Protein AF-A0A7R9B490-F1 (afdb_monomer_lite)

Secondary structure (DSSP, 8-state):
----PPPPP------PPPP---------------------SS-TTTT----GGG-------HHHHHHHHHHHTTB-TTSPBPPHHHHHHHHHHHHHHHHHHHHHHHHHHHHHHHHHHS--TT--HHHHHTSS----PPP----------PPPPPHHHHHHHHHHHHHHHHHHHH-HHHHH-HHHHHHHHHHHHHHHH-

Foldseek 3Di:
DDDDDDDDDDPDDDDDDDDDDDDDDDDPDPPPPCPPPPDPPDPPCPPPPDDPVVPPDDDPDPVVVVVVVVQVLQADPVGHGDDPVRNVVVVVVVVVVVVVVVVVVVVVVVVVVVVVPDPDPDPCVVVVVPDPDDPPPDDDDDDPPPPDPDDDDDPVVVVVVVVVVVVVVVVCVVDVVCVVPVPVVVVVVVVVVVVVVD

Organism: Timema shepardi (NCBI:txid629360)

Radius of gyration: 35.16 Å; chains: 1; bounding box: 82×73×94 Å

InterPro domains:
  IPR028160 Ribosome biogenesis protein Slx9-like [PF15341] (81-192)

Sequence (198 aa):
MGKLKRPRQKYHFSKTKPPKDETPLDTPLLAARHLPLELPSGNIFSGVKITLEHLKQKLPDDDVASVVSSRRSRLDNSGRPTTKKEKIKNRKEAFLRKLNIAHNLKSETKERKKRQKTAVTGDMRPLLDALPSVSCKERTQTFQSKIKKRSVSKMKQRHKSMLQEILAFQKILSDPTYKADPSGAVTNHIQDKIREEL

Structure (mmCIF, N/CA/C/O backbone):
data_AF-A0A7R9B490-F1
#
_entry.id   AF-A0A7R9B490-F1
#
loop_
_atom_site.group_PDB
_atom_site.id
_atom_site.type_symbol
_atom_site.label_atom_id
_atom_site.label_alt_id
_atom_site.label_comp_id
_atom_site.label_asym_id
_atom_site.label_entity_id
_atom_site.label_seq_id
_atom_site.pdbx_PDB_ins_code
_atom_site.Cartn_x
_atom_site.Cartn_y
_atom_site.Cartn_z
_atom_site.occupancy
_atom_site.B_iso_or_equiv
_atom_site.auth_seq_id
_atom_site.auth_comp_id
_atom_site.auth_asym_id
_atom_site.auth_atom_id
_atom_site.pdbx_PDB_model_num
ATOM 1 N N . MET A 1 1 ? 54.336 -8.610 0.262 1.00 53.69 1 MET A N 1
ATOM 2 C CA . MET A 1 1 ? 53.439 -9.240 1.261 1.00 53.69 1 MET A CA 1
ATOM 3 C C . MET A 1 1 ? 51.994 -9.196 0.760 1.00 53.69 1 MET A C 1
ATOM 5 O O . MET A 1 1 ? 51.299 -8.207 0.964 1.00 53.69 1 MET A O 1
ATOM 9 N N . GLY A 1 2 ? 51.564 -10.211 0.002 1.00 69.62 2 GLY A N 1
ATOM 10 C CA . GLY A 1 2 ? 50.228 -10.257 -0.608 1.00 69.62 2 GLY A CA 1
ATOM 11 C C . GLY A 1 2 ? 49.153 -10.675 0.398 1.00 69.62 2 GLY A C 1
ATOM 12 O O . GLY A 1 2 ? 49.359 -11.598 1.180 1.00 69.62 2 GLY A O 1
ATOM 13 N N . LYS A 1 3 ? 47.999 -9.999 0.399 1.00 74.00 3 LYS A N 1
ATOM 14 C CA . LYS A 1 3 ? 46.889 -10.330 1.305 1.00 74.00 3 LYS A CA 1
ATOM 15 C C . LYS A 1 3 ? 46.302 -11.700 0.936 1.00 74.00 3 LYS A C 1
ATOM 17 O O . LYS A 1 3 ? 45.683 -11.841 -0.118 1.00 74.00 3 LYS A O 1
ATOM 22 N N . LEU A 1 4 ? 46.462 -12.682 1.825 1.00 74.75 4 LEU A N 1
ATOM 23 C CA . LEU A 1 4 ? 45.810 -13.993 1.754 1.00 74.75 4 LEU A CA 1
ATOM 24 C C . LEU A 1 4 ? 44.283 -13.821 1.799 1.00 74.75 4 LEU A C 1
ATOM 26 O O . LEU A 1 4 ? 43.718 -13.363 2.795 1.00 74.75 4 LEU A O 1
ATOM 30 N N . LYS A 1 5 ? 43.598 -14.166 0.703 1.00 75.62 5 LYS A N 1
ATOM 31 C CA . LYS A 1 5 ? 42.131 -14.162 0.643 1.00 75.62 5 LYS A CA 1
ATOM 32 C C . LYS A 1 5 ? 41.596 -15.422 1.322 1.00 75.62 5 LYS A C 1
ATOM 34 O O . LYS A 1 5 ? 41.913 -16.530 0.906 1.00 75.62 5 LYS A O 1
ATOM 39 N N . ARG A 1 6 ? 40.754 -15.245 2.345 1.00 78.31 6 ARG A N 1
ATOM 40 C CA . ARG A 1 6 ? 40.069 -16.351 3.030 1.00 78.31 6 ARG A CA 1
ATOM 41 C C . ARG A 1 6 ? 39.025 -17.002 2.107 1.00 78.31 6 ARG A C 1
ATOM 43 O O . ARG A 1 6 ? 38.323 -16.271 1.397 1.00 78.31 6 ARG A O 1
ATOM 50 N N . PRO A 1 7 ? 38.885 -18.340 2.118 1.00 74.81 7 PRO A N 1
ATOM 51 C CA . PRO A 1 7 ? 37.874 -19.029 1.325 1.00 74.81 7 PRO A CA 1
ATOM 52 C C . PRO A 1 7 ? 36.471 -18.667 1.827 1.00 74.81 7 PRO A C 1
ATOM 54 O O . PRO A 1 7 ? 36.205 -18.640 3.027 1.00 74.81 7 PRO A O 1
ATOM 57 N N . ARG A 1 8 ? 35.561 -18.352 0.899 1.00 77.94 8 ARG A N 1
ATOM 58 C CA . ARG A 1 8 ? 34.164 -18.032 1.223 1.00 77.94 8 ARG A CA 1
ATOM 59 C C . ARG A 1 8 ? 33.367 -19.329 1.319 1.00 77.94 8 ARG A C 1
ATOM 61 O O . ARG A 1 8 ? 33.254 -20.048 0.330 1.00 77.94 8 ARG A O 1
ATOM 68 N N . GLN A 1 9 ? 32.775 -19.589 2.479 1.00 76.69 9 GLN A N 1
ATOM 69 C CA . GLN A 1 9 ? 31.834 -20.691 2.671 1.00 76.69 9 GLN A CA 1
ATOM 70 C C . GLN A 1 9 ? 30.515 -20.372 1.948 1.00 76.69 9 GLN A C 1
ATOM 72 O O . GLN A 1 9 ? 29.940 -19.295 2.125 1.00 76.69 9 GLN A O 1
ATOM 77 N N . LYS A 1 10 ? 30.050 -21.282 1.085 1.00 76.94 10 LYS A N 1
ATOM 78 C CA . LYS A 1 10 ? 28.756 -21.160 0.399 1.00 76.94 10 LYS A CA 1
ATOM 79 C C . LYS A 1 10 ? 27.672 -21.766 1.296 1.00 76.94 10 LYS A C 1
ATOM 81 O O . LYS A 1 10 ? 27.684 -22.964 1.530 1.00 76.94 10 LYS A O 1
ATOM 86 N N . TYR A 1 11 ? 26.726 -20.947 1.757 1.00 76.44 11 TYR A N 1
ATOM 87 C CA . TYR A 1 11 ? 25.606 -21.363 2.622 1.00 76.44 11 TYR A CA 1
ATOM 88 C C . TYR A 1 11 ? 24.378 -21.891 1.860 1.00 76.44 11 TYR A C 1
ATOM 90 O O . TYR A 1 11 ? 23.299 -22.026 2.430 1.00 76.44 11 TYR A O 1
ATOM 98 N N . HIS A 1 12 ? 24.492 -22.153 0.558 1.00 76.25 12 HIS A N 1
ATOM 99 C CA . HIS A 1 12 ? 23.365 -22.669 -0.214 1.00 76.25 12 HIS A CA 1
ATOM 100 C C . HIS A 1 12 ? 23.383 -24.194 -0.217 1.00 76.25 12 HIS A C 1
ATOM 102 O O . HIS A 1 12 ? 24.191 -24.804 -0.912 1.00 76.25 12 HIS A O 1
ATOM 108 N N . PHE A 1 13 ? 22.459 -24.793 0.530 1.00 65.88 13 PHE A N 1
ATOM 109 C CA . PHE A 1 13 ? 22.115 -26.203 0.389 1.00 65.88 13 PHE A CA 1
ATOM 110 C C . PHE A 1 13 ? 21.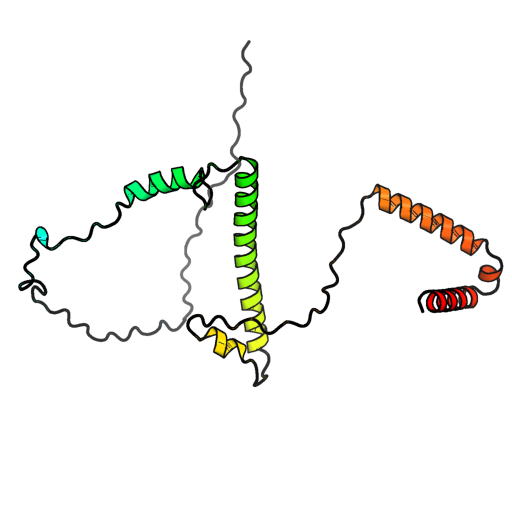277 -26.383 -0.885 1.00 65.88 13 PHE A C 1
ATOM 112 O O . PHE A 1 13 ? 20.277 -25.688 -1.088 1.00 65.88 13 PHE A O 1
ATOM 119 N N . SER A 1 14 ? 21.694 -27.283 -1.778 1.00 67.69 14 SER A N 1
ATOM 120 C CA . SER A 1 14 ? 20.893 -27.675 -2.939 1.00 67.69 14 SER A CA 1
ATOM 121 C C . SER A 1 14 ? 19.596 -28.315 -2.447 1.00 67.69 14 SER A C 1
ATOM 123 O O . SER A 1 14 ? 19.629 -29.273 -1.678 1.00 67.69 14 SER A O 1
ATOM 125 N N . LYS A 1 15 ? 18.453 -27.785 -2.885 1.00 68.44 15 LYS A N 1
ATOM 126 C CA . LYS A 1 15 ? 17.132 -28.332 -2.569 1.00 68.44 15 LYS A CA 1
ATOM 127 C C . LYS A 1 15 ? 17.014 -29.734 -3.180 1.00 68.44 15 LYS A C 1
ATOM 129 O O . LYS A 1 15 ? 16.851 -29.857 -4.392 1.00 68.44 15 LYS A O 1
ATOM 134 N N . THR A 1 16 ? 17.106 -30.775 -2.359 1.00 68.00 16 THR A N 1
ATOM 135 C CA . THR A 1 16 ? 16.764 -32.142 -2.761 1.00 68.00 16 THR A CA 1
ATOM 136 C C . THR A 1 16 ? 15.246 -32.229 -2.933 1.00 68.00 16 THR A C 1
ATOM 138 O O . THR A 1 16 ? 14.472 -31.704 -2.130 1.00 68.00 16 THR A O 1
ATOM 141 N N . LYS A 1 17 ? 14.799 -32.804 -4.054 1.00 63.66 17 LYS A N 1
ATOM 142 C CA . LYS A 1 17 ? 13.380 -33.100 -4.290 1.00 63.66 17 LYS A CA 1
ATOM 143 C C . LYS A 1 17 ? 12.962 -34.194 -3.296 1.00 63.66 17 LYS A C 1
ATOM 145 O O . LYS A 1 17 ? 13.678 -35.191 -3.228 1.00 63.66 17 LYS A O 1
ATOM 150 N N . PRO A 1 18 ? 11.852 -34.045 -2.556 1.00 62.88 18 PRO A N 1
ATOM 151 C CA . PRO A 1 18 ? 11.331 -35.152 -1.766 1.00 62.88 18 PRO A CA 1
ATOM 152 C C . PRO A 1 18 ? 10.819 -36.268 -2.698 1.00 62.88 18 PRO A C 1
ATOM 154 O O . PRO A 1 18 ? 10.427 -35.969 -3.837 1.00 62.88 18 PRO A O 1
ATOM 157 N N . PRO A 1 19 ? 10.847 -37.534 -2.245 1.00 53.06 19 PRO A N 1
ATOM 158 C CA . PRO A 1 19 ? 10.285 -38.657 -2.985 1.00 53.06 19 PRO A CA 1
ATOM 159 C C . PRO A 1 19 ? 8.781 -38.447 -3.195 1.00 53.06 19 PRO A C 1
ATOM 161 O O . PRO A 1 19 ? 8.089 -37.877 -2.352 1.00 53.06 19 PRO A O 1
ATOM 164 N N . LYS A 1 20 ? 8.298 -38.839 -4.376 1.00 45.84 20 LYS A N 1
ATOM 165 C CA . LYS A 1 20 ? 6.871 -38.849 -4.691 1.00 45.84 20 LYS A CA 1
ATOM 166 C C . LYS A 1 20 ? 6.264 -40.075 -4.017 1.00 45.84 20 LYS A C 1
ATOM 168 O O . LYS A 1 20 ? 6.421 -41.173 -4.537 1.00 45.84 20 LYS A O 1
ATOM 173 N N . ASP A 1 21 ? 5.586 -39.873 -2.899 1.00 44.19 21 ASP A N 1
ATOM 174 C CA . ASP A 1 21 ? 4.663 -40.873 -2.375 1.00 44.19 21 ASP A CA 1
ATOM 175 C C . ASP A 1 21 ? 3.367 -40.775 -3.184 1.00 44.19 21 ASP A C 1
ATOM 177 O O . ASP A 1 21 ? 2.690 -39.742 -3.193 1.00 44.19 21 ASP A O 1
ATOM 181 N N . GLU A 1 22 ? 3.059 -41.834 -3.928 1.00 50.28 22 GLU A N 1
ATOM 182 C CA . GLU A 1 22 ? 1.789 -41.968 -4.629 1.00 50.28 22 GLU A CA 1
ATOM 183 C C . GLU A 1 22 ? 0.699 -42.316 -3.613 1.00 50.28 22 GLU A C 1
ATOM 185 O O . GLU A 1 22 ? 0.693 -43.389 -3.018 1.00 50.28 22 GLU A O 1
ATOM 190 N N . THR A 1 23 ? -0.232 -41.385 -3.408 1.00 42.75 23 THR A N 1
ATOM 191 C CA . THR A 1 23 ? -1.526 -41.658 -2.778 1.00 42.75 23 THR A CA 1
ATOM 192 C C . THR A 1 23 ? -2.621 -41.240 -3.762 1.00 42.75 23 THR A C 1
ATOM 194 O O . THR A 1 23 ? -2.559 -40.130 -4.302 1.00 42.75 23 THR A O 1
ATOM 197 N N . PRO A 1 24 ? -3.583 -42.129 -4.068 1.00 48.75 24 PRO A N 1
ATOM 198 C CA . PRO A 1 24 ? -4.569 -41.902 -5.111 1.00 48.75 24 PRO A CA 1
ATOM 199 C C . PRO A 1 24 ? -5.664 -40.975 -4.579 1.00 48.75 24 PRO A C 1
ATOM 201 O O . PRO A 1 24 ? -6.324 -41.274 -3.587 1.00 48.75 24 PRO A O 1
ATOM 204 N N . LEU A 1 25 ? -5.848 -39.830 -5.234 1.00 38.41 25 LEU A N 1
ATOM 205 C CA . LEU A 1 25 ? -7.010 -38.972 -5.036 1.00 38.41 25 LEU A CA 1
ATOM 206 C C . LEU A 1 25 ? -7.668 -38.743 -6.391 1.00 38.41 25 LEU A C 1
ATOM 208 O O . LEU A 1 25 ? -7.163 -38.007 -7.242 1.00 38.41 25 LEU A O 1
ATOM 212 N N . ASP A 1 26 ? -8.801 -39.415 -6.555 1.00 47.66 26 ASP A N 1
ATOM 213 C CA . ASP A 1 26 ? -9.681 -39.346 -7.706 1.00 47.66 26 ASP A CA 1
ATOM 214 C C . ASP A 1 26 ? -10.096 -37.901 -7.999 1.00 47.66 26 ASP A C 1
ATOM 216 O O . ASP A 1 26 ? -10.787 -37.231 -7.229 1.00 47.66 26 ASP A O 1
ATOM 220 N N . THR A 1 27 ? -9.692 -37.423 -9.169 1.00 49.09 27 THR A N 1
ATOM 221 C CA . THR A 1 27 ? -10.378 -36.352 -9.891 1.00 49.09 27 THR A CA 1
ATOM 222 C C . THR A 1 27 ? -10.754 -36.924 -11.252 1.00 49.09 27 THR A C 1
ATOM 224 O O . THR A 1 27 ? -9.920 -37.599 -11.857 1.00 49.09 27 THR A O 1
ATOM 227 N N . PRO A 1 28 ? -11.992 -36.713 -11.741 1.00 45.31 28 PRO A N 1
ATOM 228 C CA . PRO A 1 28 ? -12.444 -37.325 -12.977 1.00 45.31 28 PRO A CA 1
ATOM 229 C C . PRO A 1 28 ? -11.652 -36.697 -14.116 1.00 45.31 28 PRO A C 1
ATOM 231 O O . PRO A 1 28 ? -11.885 -35.559 -14.531 1.00 45.31 28 PRO A O 1
ATOM 234 N N . LEU A 1 29 ? -10.663 -37.450 -14.580 1.00 41.62 29 LEU A N 1
ATOM 235 C CA . LEU A 1 29 ? -9.955 -37.204 -15.812 1.00 41.62 29 LEU A CA 1
ATOM 236 C C . LEU A 1 29 ? -11.037 -37.195 -16.887 1.00 41.62 29 LEU A C 1
ATOM 238 O O . LEU A 1 29 ? -11.723 -38.198 -17.079 1.00 41.62 29 LEU A O 1
ATOM 242 N N . LEU A 1 30 ? -11.257 -36.028 -17.497 1.00 46.38 30 LEU A N 1
ATOM 243 C CA . LEU A 1 30 ? -12.084 -35.879 -18.685 1.00 46.38 30 LEU A CA 1
ATOM 244 C C . LEU A 1 30 ? -11.709 -37.021 -19.616 1.00 46.38 30 LEU A C 1
ATOM 246 O O . LEU A 1 30 ? -10.607 -37.026 -20.164 1.00 46.38 30 LEU A O 1
ATOM 250 N N . ALA A 1 31 ? -12.603 -38.006 -19.712 1.00 46.69 31 ALA A N 1
ATOM 251 C CA . ALA A 1 31 ? -12.482 -39.108 -20.632 1.00 46.69 31 ALA A CA 1
ATOM 252 C C . ALA A 1 31 ? -12.306 -38.464 -22.000 1.00 46.69 31 ALA A C 1
ATOM 254 O O . ALA A 1 31 ? -13.252 -37.900 -22.560 1.00 46.69 31 ALA A O 1
ATOM 255 N N . ALA A 1 32 ? -11.064 -38.458 -22.483 1.00 50.88 32 ALA A N 1
ATOM 256 C CA . ALA A 1 32 ? -10.767 -38.125 -23.850 1.00 50.88 32 ALA A CA 1
ATOM 257 C C . ALA A 1 32 ? -11.622 -39.097 -24.652 1.00 50.88 32 ALA A C 1
ATOM 259 O O . ALA A 1 32 ? -11.372 -40.303 -24.662 1.00 50.88 32 ALA A O 1
ATOM 260 N N . ARG A 1 33 ? -12.715 -38.581 -25.219 1.00 52.16 33 ARG A N 1
ATOM 261 C CA . ARG A 1 33 ? -13.482 -39.292 -26.227 1.00 52.16 33 ARG A CA 1
ATOM 262 C C . ARG A 1 33 ? -12.455 -39.624 -27.295 1.00 52.16 33 ARG A C 1
ATOM 264 O O . ARG A 1 33 ? -12.007 -38.732 -28.011 1.00 52.16 33 ARG A O 1
ATOM 271 N N . HIS A 1 34 ? -12.024 -40.878 -27.322 1.00 55.97 34 HIS A N 1
ATOM 272 C CA . HIS A 1 34 ? -11.263 -41.439 -28.415 1.00 55.97 34 HIS A CA 1
ATOM 273 C C . HIS A 1 34 ? -12.238 -41.465 -29.591 1.00 55.97 34 HIS A C 1
ATOM 275 O O . HIS A 1 34 ? -12.924 -42.440 -29.862 1.00 55.97 34 HIS A O 1
ATOM 281 N N . LEU A 1 35 ? -12.400 -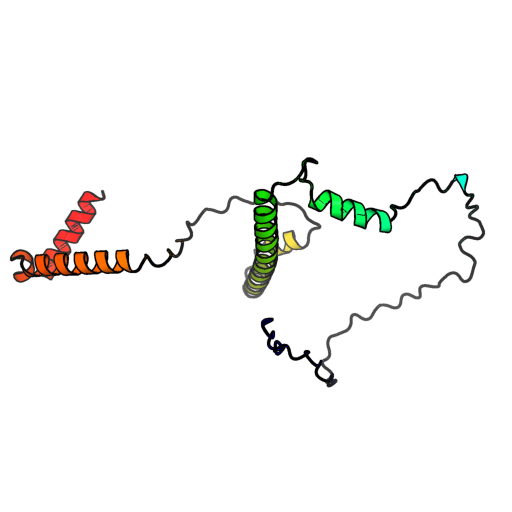40.324 -30.253 1.00 62.03 35 LEU A N 1
ATOM 282 C CA . LEU A 1 35 ? -12.848 -40.378 -31.627 1.00 62.03 35 LEU A CA 1
ATOM 283 C C . LEU A 1 35 ? -11.745 -41.158 -32.349 1.00 62.03 35 LEU A C 1
ATOM 285 O O . LEU A 1 35 ? -10.576 -40.787 -32.186 1.00 62.03 35 LEU A O 1
ATOM 289 N N . PRO A 1 36 ? -12.066 -42.252 -33.058 1.00 61.22 36 PRO A N 1
ATOM 290 C CA . PRO A 1 36 ? -11.078 -42.930 -33.868 1.00 61.22 36 PRO A CA 1
ATOM 291 C C . PRO A 1 36 ? -10.664 -41.936 -34.950 1.00 61.22 36 PRO A C 1
ATOM 293 O O . PRO A 1 36 ? -11.366 -41.720 -35.932 1.00 61.22 36 PRO A O 1
ATOM 296 N N . LEU A 1 37 ? -9.551 -41.246 -34.717 1.00 62.31 37 LEU A N 1
ATOM 297 C CA . LEU A 1 37 ? -8.833 -40.543 -35.761 1.00 62.31 37 LEU A CA 1
ATOM 298 C C . LEU A 1 37 ? -8.162 -41.640 -36.576 1.00 62.31 37 LEU A C 1
ATOM 300 O O . LEU A 1 37 ? -7.033 -42.035 -36.290 1.00 62.31 37 LEU A O 1
ATOM 304 N N . GLU A 1 38 ? -8.900 -42.178 -37.544 1.00 67.19 38 GLU A N 1
ATOM 305 C CA . GLU A 1 38 ? -8.306 -42.965 -38.613 1.00 67.19 38 GLU A CA 1
ATOM 306 C C . GLU A 1 38 ? -7.319 -42.055 -39.341 1.00 67.19 38 GLU A C 1
ATOM 308 O O . GLU A 1 38 ? -7.684 -41.152 -40.097 1.00 67.19 38 GLU A O 1
ATOM 313 N N . LEU A 1 39 ? -6.039 -42.241 -39.029 1.00 66.06 39 LEU A N 1
ATOM 314 C CA . LEU A 1 39 ? -4.960 -41.622 -39.772 1.00 66.06 39 LEU A CA 1
ATOM 315 C C . LEU A 1 39 ? -4.946 -42.290 -41.150 1.00 66.06 39 LEU A C 1
ATOM 317 O O . LEU A 1 39 ? -4.812 -43.515 -41.214 1.00 66.06 39 LEU A O 1
ATOM 321 N N . PRO A 1 40 ? -5.086 -41.536 -42.251 1.00 69.12 40 PRO A N 1
ATOM 322 C CA . PRO A 1 40 ? -5.021 -42.122 -43.579 1.00 69.12 40 PRO A CA 1
ATOM 323 C C . PRO A 1 40 ? -3.652 -42.789 -43.750 1.00 69.12 40 PRO A C 1
ATOM 325 O O . PRO A 1 40 ? -2.616 -42.136 -43.653 1.00 69.12 40 PRO A O 1
ATOM 328 N N . SER A 1 41 ? -3.643 -44.097 -44.005 1.00 73.12 41 SER A N 1
ATOM 329 C CA . SER A 1 41 ? -2.431 -44.923 -44.131 1.00 73.12 41 SER A CA 1
ATOM 330 C C . SER A 1 41 ? -1.654 -44.687 -45.435 1.00 73.12 41 SER A C 1
ATOM 332 O O . SER A 1 41 ? -0.733 -45.433 -45.758 1.00 73.12 41 SER A O 1
ATOM 334 N N . GLY A 1 42 ? -2.046 -43.677 -46.214 1.00 77.00 42 GLY A N 1
ATOM 335 C CA . GLY A 1 42 ? -1.425 -43.303 -47.478 1.00 77.00 42 GLY A CA 1
ATOM 336 C C . GLY A 1 42 ? -0.531 -42.075 -47.343 1.00 77.00 42 GLY A C 1
ATOM 337 O O . GLY A 1 42 ? -0.702 -41.244 -46.454 1.00 77.00 42 GLY A O 1
ATOM 338 N N . ASN A 1 43 ? 0.404 -41.924 -48.281 1.00 78.06 43 ASN A N 1
ATOM 339 C CA . ASN A 1 43 ? 1.230 -40.725 -48.398 1.00 78.06 43 ASN A CA 1
ATOM 340 C C . ASN A 1 43 ? 0.348 -39.518 -48.769 1.00 78.06 43 ASN A C 1
ATOM 342 O O . ASN A 1 43 ? 0.136 -39.244 -49.948 1.00 78.06 43 ASN A O 1
ATOM 346 N N . ILE A 1 44 ? -0.140 -38.790 -47.758 1.00 81.88 44 ILE A N 1
ATOM 347 C CA . ILE A 1 44 ? -1.058 -37.634 -47.863 1.00 81.88 44 ILE A CA 1
ATOM 348 C C . ILE A 1 44 ? -0.528 -36.557 -48.835 1.00 81.88 44 ILE A C 1
ATOM 350 O O . ILE A 1 44 ? -1.293 -35.814 -49.441 1.00 81.88 44 ILE A O 1
ATOM 354 N N . PHE A 1 45 ? 0.791 -36.501 -49.025 1.00 78.38 45 PHE A N 1
ATOM 355 C CA . PHE A 1 45 ? 1.478 -35.504 -49.846 1.00 78.38 45 PHE A CA 1
ATOM 356 C C . PHE A 1 45 ? 1.888 -35.991 -51.244 1.00 78.38 45 PHE A C 1
ATOM 358 O O . PHE A 1 45 ? 2.591 -35.264 -51.941 1.00 78.38 45 PHE A O 1
ATOM 365 N N . SER A 1 46 ? 1.469 -37.180 -51.692 1.00 78.56 46 SER A N 1
ATOM 366 C CA . SER A 1 46 ? 1.909 -37.746 -52.984 1.00 78.56 46 SER A CA 1
ATOM 367 C C . SER A 1 46 ? 1.554 -36.884 -54.209 1.00 78.56 46 SER A C 1
ATOM 369 O O . SER A 1 46 ? 2.229 -36.969 -55.232 1.00 78.56 46 SER A O 1
ATOM 371 N N . GLY A 1 47 ? 0.539 -36.018 -54.104 1.00 77.81 47 GLY A N 1
ATOM 372 C CA . GLY A 1 47 ? 0.149 -35.064 -55.150 1.00 77.81 47 GLY A CA 1
ATOM 373 C C . GLY A 1 47 ? 0.771 -33.667 -55.034 1.00 77.81 47 GLY A C 1
ATOM 374 O O . GLY A 1 47 ? 0.567 -32.837 -55.922 1.00 77.81 47 GLY A O 1
ATOM 375 N N . VAL A 1 48 ? 1.515 -33.369 -53.964 1.00 83.06 48 VAL A N 1
ATOM 376 C CA . VAL A 1 48 ? 2.026 -32.014 -53.715 1.00 83.06 48 VAL A CA 1
ATOM 377 C C . VAL A 1 48 ? 3.418 -31.859 -54.323 1.00 83.06 48 VAL A C 1
ATOM 379 O O . VAL A 1 48 ? 4.422 -32.303 -53.771 1.00 83.06 48 VAL A O 1
ATOM 382 N N . LYS A 1 49 ? 3.491 -31.173 -55.466 1.00 81.69 49 LYS A N 1
ATOM 383 C CA . LYS A 1 49 ? 4.756 -30.801 -56.112 1.00 81.69 49 LYS A CA 1
ATOM 384 C C . LYS A 1 49 ? 5.335 -29.552 -55.444 1.00 81.69 49 LYS A C 1
ATOM 386 O O . LYS A 1 49 ? 5.112 -28.433 -55.901 1.00 81.69 49 LYS A O 1
ATOM 391 N N . ILE A 1 50 ? 6.064 -29.737 -54.346 1.00 78.81 50 ILE A N 1
ATOM 392 C CA . ILE A 1 50 ? 6.784 -28.648 -53.673 1.00 78.81 50 ILE A CA 1
ATOM 393 C C . ILE A 1 50 ? 8.058 -28.356 -54.474 1.00 78.81 50 ILE A C 1
ATOM 395 O O . ILE A 1 50 ? 9.068 -29.034 -54.310 1.00 78.81 50 ILE A O 1
ATOM 399 N N . THR A 1 51 ? 8.022 -27.366 -55.367 1.00 82.12 51 THR A N 1
ATOM 400 C CA . THR A 1 51 ? 9.245 -26.863 -56.011 1.00 82.12 51 THR A CA 1
ATOM 401 C C . THR A 1 51 ? 9.844 -25.727 -55.178 1.00 82.12 51 THR A C 1
ATOM 403 O O . THR A 1 51 ? 9.115 -24.946 -54.562 1.00 82.12 51 THR A O 1
ATOM 406 N N . LEU A 1 52 ? 11.178 -25.622 -55.153 1.00 76.44 52 LEU A N 1
ATOM 407 C CA . LEU A 1 52 ? 11.909 -24.623 -54.353 1.00 76.44 52 LEU A CA 1
ATOM 408 C C . LEU A 1 52 ? 11.478 -23.176 -54.653 1.00 76.44 52 LEU A C 1
ATOM 410 O O . LEU A 1 52 ? 11.504 -22.326 -53.770 1.00 76.44 52 LEU A O 1
ATOM 414 N N . GLU A 1 53 ? 11.012 -22.908 -55.872 1.00 78.06 53 GLU A N 1
ATOM 415 C CA . GLU A 1 53 ? 10.546 -21.589 -56.316 1.00 78.06 53 GLU A CA 1
ATOM 416 C C . GLU A 1 53 ? 9.233 -21.135 -55.649 1.00 78.06 53 GLU A C 1
ATOM 418 O O . GLU A 1 53 ? 8.994 -19.933 -55.494 1.00 78.06 53 GLU A O 1
ATOM 423 N N . HIS A 1 54 ? 8.386 -22.077 -55.211 1.00 75.31 54 HIS A N 1
ATOM 424 C CA . HIS A 1 54 ? 7.132 -21.772 -54.510 1.00 75.31 54 HIS A CA 1
ATOM 425 C C . HIS A 1 54 ? 7.332 -21.559 -53.002 1.00 75.31 54 HIS A C 1
ATOM 427 O O . HIS A 1 54 ? 6.455 -21.005 -52.334 1.00 75.31 54 HIS A O 1
ATOM 433 N N . LEU A 1 55 ? 8.497 -21.927 -52.456 1.00 75.75 55 LEU A N 1
ATOM 434 C CA . LEU A 1 55 ? 8.833 -21.780 -51.041 1.00 75.75 55 LEU A CA 1
ATOM 435 C C . LEU A 1 55 ? 9.355 -20.359 -50.747 1.00 75.75 55 LEU A C 1
ATOM 437 O O . LEU A 1 55 ? 10.500 -20.145 -50.362 1.00 75.75 55 LEU A O 1
ATOM 441 N N . LYS A 1 56 ? 8.498 -19.351 -50.951 1.00 76.00 56 LYS A N 1
ATOM 442 C CA . LYS A 1 56 ? 8.827 -17.923 -50.744 1.00 76.00 56 LYS A CA 1
ATOM 443 C C . LYS A 1 56 ? 8.822 -17.490 -49.273 1.00 76.00 56 LYS A C 1
ATOM 445 O O . LYS A 1 56 ? 9.185 -16.356 -48.962 1.00 76.00 56 LYS A O 1
ATOM 450 N N . GLN A 1 57 ? 8.388 -18.360 -48.363 1.00 76.81 57 GLN A N 1
ATOM 451 C CA . GLN A 1 57 ? 8.270 -18.028 -46.951 1.00 76.81 57 GLN A CA 1
ATOM 452 C C . GLN A 1 57 ? 9.616 -18.217 -46.246 1.00 76.81 57 GLN A C 1
ATOM 454 O O . GLN A 1 57 ? 9.990 -19.323 -45.868 1.00 76.81 57 GLN A O 1
ATOM 459 N N . LYS A 1 58 ? 10.337 -17.112 -46.036 1.00 72.50 58 LYS A N 1
ATOM 460 C CA . LYS A 1 58 ? 11.468 -17.088 -45.104 1.00 72.50 58 LYS A CA 1
ATOM 461 C C . LYS A 1 58 ? 10.914 -17.116 -43.683 1.00 72.50 58 LYS A C 1
ATOM 463 O O . LYS A 1 58 ? 10.287 -16.151 -43.245 1.00 72.50 58 LYS A O 1
ATOM 468 N N . LEU A 1 59 ? 11.111 -18.231 -42.985 1.00 71.25 59 LEU A N 1
ATOM 469 C CA . LEU A 1 59 ? 10.920 -18.274 -41.540 1.00 71.25 59 LEU A CA 1
ATOM 470 C C . LEU A 1 59 ? 11.954 -17.339 -40.892 1.00 71.25 59 LEU A C 1
ATOM 472 O O . LEU A 1 59 ? 13.065 -17.212 -41.409 1.00 71.25 59 LEU A O 1
ATOM 476 N N . PRO A 1 60 ? 11.598 -16.626 -39.815 1.00 71.19 60 PRO A N 1
ATOM 477 C CA . PRO A 1 60 ? 12.582 -15.846 -39.083 1.00 71.19 60 PRO A CA 1
ATOM 478 C C . PRO A 1 60 ? 13.645 -16.789 -38.508 1.00 71.19 60 PRO A C 1
ATOM 480 O O . PRO A 1 60 ? 13.305 -17.754 -37.833 1.00 71.19 60 PRO A O 1
ATOM 483 N N . ASP A 1 61 ? 14.922 -16.499 -38.763 1.00 70.00 61 ASP A N 1
ATOM 484 C CA . ASP A 1 61 ? 16.028 -17.218 -38.130 1.00 70.00 61 ASP A CA 1
ATOM 485 C C . ASP A 1 61 ? 15.993 -16.951 -36.618 1.00 70.00 61 ASP A C 1
ATOM 487 O O . ASP A 1 61 ? 16.334 -15.854 -36.150 1.00 70.00 61 ASP A O 1
ATOM 491 N N . ASP A 1 62 ? 15.581 -17.950 -35.837 1.00 62.09 62 ASP A N 1
ATOM 492 C CA . ASP A 1 62 ? 15.483 -17.848 -34.376 1.00 62.09 62 ASP A CA 1
ATOM 493 C C . ASP A 1 62 ? 16.839 -17.493 -33.731 1.00 62.09 62 ASP A C 1
ATOM 495 O O . ASP A 1 62 ? 16.901 -16.743 -32.749 1.00 62.09 62 ASP A O 1
ATOM 499 N N . ASP A 1 63 ? 17.946 -17.914 -34.349 1.00 59.28 63 ASP A N 1
ATOM 500 C CA . ASP A 1 63 ? 19.303 -17.584 -33.906 1.00 59.28 63 ASP A CA 1
ATOM 501 C C . ASP A 1 63 ? 19.646 -16.091 -34.071 1.00 59.28 63 ASP A C 1
ATOM 503 O O . ASP A 1 63 ? 20.360 -15.513 -33.240 1.00 59.28 63 ASP A O 1
ATOM 507 N N . VAL A 1 64 ? 19.066 -15.403 -35.064 1.00 59.91 64 VAL A N 1
ATOM 508 C CA . VAL A 1 64 ? 19.242 -13.951 -35.271 1.00 59.91 64 VAL A CA 1
ATOM 509 C C . VAL A 1 64 ? 18.439 -13.143 -34.245 1.00 59.91 64 VAL A C 1
ATOM 511 O O . VAL A 1 64 ? 18.874 -12.065 -33.808 1.00 59.91 64 VAL A O 1
ATOM 514 N N . ALA A 1 65 ? 17.294 -13.665 -33.794 1.00 58.25 65 ALA A N 1
ATOM 515 C CA . ALA A 1 65 ? 16.445 -13.000 -32.806 1.00 58.25 65 ALA A CA 1
ATOM 516 C C . ALA A 1 65 ? 17.181 -12.753 -31.474 1.00 58.25 65 ALA A C 1
ATOM 518 O O . ALA A 1 65 ? 16.975 -11.715 -30.827 1.00 58.25 65 ALA A O 1
ATOM 519 N N . SER A 1 66 ? 18.111 -13.639 -31.102 1.00 63.12 66 SER A N 1
ATOM 520 C CA . SER A 1 66 ? 18.942 -13.502 -29.899 1.00 63.12 66 SER A CA 1
ATOM 521 C C . SER A 1 66 ? 19.835 -12.246 -29.945 1.00 63.12 66 SER A C 1
ATOM 523 O O . SER A 1 66 ? 19.849 -11.444 -29.001 1.00 63.12 66 SER A O 1
ATOM 525 N N . VAL A 1 67 ? 20.490 -11.981 -31.080 1.00 61.56 67 VAL A N 1
ATOM 526 C CA . VAL A 1 67 ? 21.375 -10.821 -31.283 1.00 61.56 67 VAL A CA 1
ATOM 527 C C . VAL A 1 67 ? 20.569 -9.523 -31.338 1.00 61.56 67 VAL A C 1
ATOM 529 O O . VAL A 1 67 ? 20.985 -8.506 -30.767 1.00 61.56 67 VAL A O 1
ATOM 532 N N . VAL A 1 68 ? 19.392 -9.545 -31.968 1.00 58.91 68 VAL A N 1
ATOM 533 C CA . VAL A 1 68 ? 18.481 -8.390 -32.016 1.00 58.91 68 VAL A CA 1
ATOM 534 C C . VAL A 1 68 ? 17.943 -8.062 -30.622 1.00 58.91 68 VAL A C 1
ATOM 536 O O . VAL A 1 68 ? 17.852 -6.884 -30.275 1.00 58.91 68 VAL A O 1
ATOM 539 N N . SER A 1 69 ? 17.674 -9.061 -29.775 1.00 61.66 69 SER A N 1
ATOM 540 C CA . SER A 1 69 ? 17.245 -8.837 -28.386 1.00 61.66 69 SER A CA 1
ATOM 541 C C . SER A 1 69 ? 18.323 -8.131 -27.544 1.00 61.66 69 SER A C 1
ATOM 543 O O . SER A 1 69 ? 18.017 -7.222 -26.766 1.00 61.66 69 SER A O 1
ATOM 545 N N . SER A 1 70 ? 19.603 -8.459 -27.768 1.00 62.50 70 SER A N 1
ATOM 546 C CA . SER A 1 70 ? 20.734 -7.812 -27.089 1.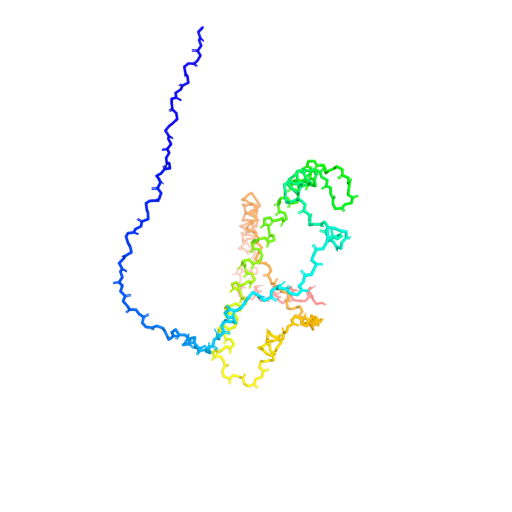00 62.50 70 SER A CA 1
ATOM 547 C C . SER A 1 70 ? 20.906 -6.344 -27.509 1.00 62.50 70 SER A C 1
ATOM 549 O O . SER A 1 70 ? 21.201 -5.487 -26.668 1.00 62.50 70 SER A O 1
ATOM 551 N N . ARG A 1 71 ? 20.658 -6.034 -28.791 1.00 62.09 71 ARG A N 1
ATOM 552 C CA . ARG A 1 71 ? 20.679 -4.667 -29.333 1.00 62.09 71 ARG A CA 1
ATOM 553 C C . ARG A 1 71 ? 19.461 -3.866 -28.876 1.00 62.09 71 ARG A C 1
ATOM 555 O O . ARG A 1 71 ? 19.634 -2.748 -28.401 1.00 62.09 71 ARG A O 1
ATOM 562 N N . ARG A 1 72 ? 18.263 -4.459 -28.899 1.00 64.06 72 ARG A N 1
ATOM 563 C CA . ARG A 1 72 ? 17.023 -3.857 -28.373 1.00 64.06 72 ARG A CA 1
ATOM 564 C C . ARG A 1 72 ? 17.090 -3.588 -26.872 1.00 64.06 72 ARG A C 1
ATOM 566 O O . ARG A 1 72 ? 16.569 -2.586 -26.430 1.00 64.06 72 ARG A O 1
ATOM 573 N N . SER A 1 73 ? 17.796 -4.394 -26.080 1.00 64.12 73 SER A N 1
ATOM 574 C CA . SER A 1 73 ? 18.037 -4.100 -24.652 1.00 64.12 73 SER A CA 1
ATOM 575 C C . SER A 1 73 ? 18.808 -2.787 -24.421 1.00 64.12 73 SER A C 1
ATOM 577 O O . SER A 1 73 ? 18.680 -2.140 -23.376 1.00 64.12 73 SER A O 1
ATOM 579 N N . ARG A 1 74 ? 19.619 -2.364 -25.398 1.00 66.25 74 ARG A N 1
ATOM 580 C CA . ARG A 1 74 ? 20.349 -1.091 -25.345 1.00 66.25 74 ARG A CA 1
ATOM 581 C C . ARG A 1 74 ? 19.536 0.068 -25.901 1.00 66.25 74 ARG A C 1
ATOM 583 O O . ARG A 1 74 ? 19.944 1.205 -25.686 1.00 66.25 74 ARG A O 1
ATOM 590 N N . LEU A 1 75 ? 18.414 -0.209 -26.548 1.00 75.81 75 LEU A N 1
ATOM 591 C CA . LEU A 1 75 ? 17.617 0.740 -27.297 1.00 75.81 75 LEU A CA 1
ATOM 592 C C . LEU A 1 75 ? 16.237 0.905 -26.646 1.00 75.81 75 LEU A C 1
ATOM 594 O O . LEU A 1 75 ? 15.721 -0.016 -26.021 1.00 75.81 75 LEU A O 1
ATOM 598 N N . ASP A 1 76 ? 15.655 2.090 -26.711 1.00 75.31 76 ASP A N 1
ATOM 599 C CA . ASP A 1 76 ? 14.290 2.306 -26.253 1.00 75.31 76 ASP A CA 1
ATOM 600 C C . ASP A 1 76 ? 13.302 1.906 -27.358 1.00 75.31 76 ASP A C 1
ATOM 602 O O . ASP A 1 76 ? 13.688 1.540 -28.473 1.00 75.31 76 ASP A O 1
ATOM 606 N N . ASN A 1 77 ? 12.003 1.981 -27.064 1.00 74.75 77 ASN A N 1
ATOM 607 C CA . ASN A 1 77 ? 10.961 1.652 -28.040 1.00 74.75 77 ASN A CA 1
ATOM 608 C C . ASN A 1 77 ? 11.000 2.555 -29.289 1.00 74.75 77 ASN A C 1
ATOM 610 O O . ASN A 1 77 ? 10.389 2.208 -30.294 1.00 74.75 77 ASN A O 1
ATOM 614 N N . SER A 1 78 ? 11.704 3.692 -29.228 1.00 77.94 78 SER A N 1
ATOM 615 C CA . SER A 1 78 ? 11.871 4.637 -30.335 1.00 77.94 78 SER A CA 1
ATOM 616 C C . SER A 1 78 ? 13.163 4.428 -31.129 1.00 77.94 78 SER A C 1
ATOM 618 O O . SER A 1 78 ? 13.448 5.185 -32.054 1.00 77.94 78 SER A O 1
ATOM 620 N N . GLY A 1 79 ? 13.955 3.409 -30.790 1.00 77.81 79 GLY A N 1
ATOM 621 C CA . GLY A 1 79 ? 15.197 3.125 -31.494 1.00 77.81 79 GLY A CA 1
ATOM 622 C C . GLY A 1 79 ? 16.394 3.973 -31.041 1.00 77.81 79 GLY A C 1
ATOM 623 O O . GLY A 1 79 ? 17.410 4.000 -31.733 1.00 77.81 79 GLY A O 1
ATOM 624 N N . ARG A 1 80 ? 16.331 4.624 -29.872 1.00 81.31 80 ARG A N 1
ATOM 625 C CA . ARG A 1 80 ? 17.420 5.439 -29.303 1.00 81.31 80 ARG A CA 1
ATOM 626 C C . ARG A 1 80 ? 18.164 4.722 -28.177 1.00 81.31 80 ARG A C 1
ATOM 628 O O . ARG A 1 80 ? 17.560 3.937 -27.451 1.00 81.31 80 ARG A O 1
ATOM 635 N N . PRO A 1 81 ? 19.471 4.968 -27.983 1.00 83.50 81 PRO A N 1
ATOM 636 C CA . PRO A 1 81 ? 20.230 4.346 -26.902 1.00 83.50 81 PRO A CA 1
ATOM 637 C C . PRO A 1 81 ? 19.686 4.762 -25.530 1.00 83.50 81 PRO A C 1
ATOM 639 O O . PRO A 1 81 ? 19.658 5.938 -25.184 1.00 83.50 81 PRO A O 1
ATOM 642 N N . THR A 1 82 ? 19.293 3.774 -24.728 1.00 83.44 82 THR A N 1
ATOM 643 C CA . THR A 1 82 ? 18.722 3.991 -23.391 1.00 83.44 82 THR A CA 1
ATOM 644 C C . THR A 1 82 ? 19.762 4.502 -22.408 1.00 83.44 82 THR A C 1
ATOM 646 O O . THR A 1 82 ? 20.843 3.915 -22.233 1.00 83.44 82 THR A O 1
ATOM 649 N N . THR A 1 83 ? 19.403 5.551 -21.674 1.00 90.31 83 THR A N 1
ATOM 650 C CA . THR A 1 83 ? 20.256 6.076 -20.606 1.00 90.31 83 THR A CA 1
ATOM 651 C C . THR A 1 83 ? 20.283 5.129 -19.399 1.00 90.31 83 THR A C 1
ATOM 653 O O . THR A 1 83 ? 19.373 4.329 -19.162 1.00 90.31 83 THR A O 1
ATOM 656 N N . LYS A 1 84 ? 21.328 5.212 -18.558 1.00 89.69 84 LYS A N 1
ATOM 657 C CA . LYS A 1 84 ? 21.405 4.418 -17.310 1.00 89.69 84 LYS A CA 1
ATOM 658 C C . LYS A 1 84 ?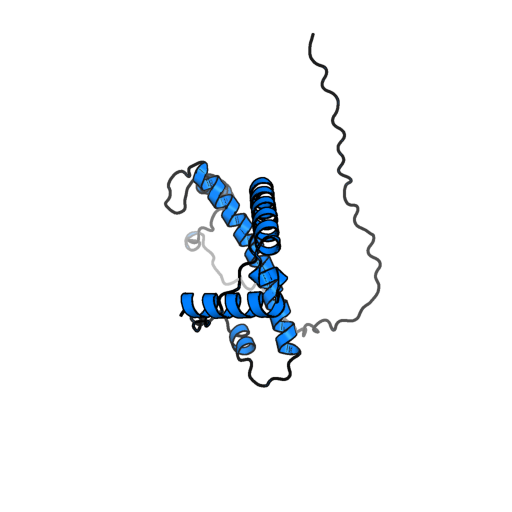 20.185 4.658 -16.408 1.00 89.69 84 LYS A C 1
ATOM 660 O O . LYS A 1 84 ? 19.702 3.719 -15.776 1.00 89.69 84 LYS A O 1
ATOM 665 N N . LYS A 1 85 ? 19.675 5.897 -16.376 1.00 92.31 85 LYS A N 1
ATOM 666 C CA . LYS A 1 85 ? 18.478 6.280 -15.612 1.00 92.31 85 LYS A CA 1
ATOM 667 C C . LYS A 1 85 ? 17.233 5.550 -16.129 1.00 92.31 85 LYS A C 1
ATOM 669 O O . LYS A 1 85 ? 16.513 4.951 -15.331 1.00 92.31 85 LYS A O 1
ATOM 674 N N . GLU A 1 86 ? 17.028 5.514 -17.444 1.00 89.50 86 GLU A N 1
ATOM 675 C CA . GLU A 1 86 ? 15.922 4.775 -18.070 1.00 89.50 86 GLU A CA 1
ATOM 676 C C . GLU A 1 86 ? 16.012 3.272 -17.829 1.00 89.50 86 GLU A C 1
ATOM 678 O O . GLU A 1 86 ? 15.017 2.659 -17.458 1.00 89.50 86 GLU A O 1
ATOM 683 N N . LYS A 1 87 ? 17.200 2.664 -17.937 1.00 89.06 87 LYS A N 1
ATOM 684 C CA . LYS A 1 87 ? 17.373 1.226 -17.656 1.00 89.06 87 LYS A CA 1
ATOM 685 C C . LYS A 1 87 ? 16.961 0.864 -16.228 1.00 89.06 87 LYS A C 1
ATOM 687 O O . LYS A 1 87 ? 16.319 -0.165 -16.007 1.00 89.06 87 LYS A O 1
ATOM 692 N N . ILE A 1 88 ? 17.316 1.704 -15.253 1.00 91.75 88 ILE A N 1
ATOM 693 C CA . ILE A 1 88 ? 16.929 1.515 -13.848 1.00 91.75 88 ILE A CA 1
ATOM 694 C C . ILE A 1 88 ? 15.411 1.673 -13.685 1.00 91.75 88 ILE A C 1
ATOM 696 O O . ILE A 1 88 ? 14.780 0.833 -13.037 1.00 91.75 88 ILE A O 1
ATOM 700 N N . LYS A 1 89 ? 14.817 2.703 -14.302 1.00 94.12 89 LYS A N 1
ATOM 701 C CA . LYS A 1 89 ? 13.366 2.938 -14.288 1.00 94.12 89 LYS A CA 1
ATOM 702 C C . LYS A 1 89 ? 12.607 1.762 -14.907 1.00 94.12 89 LYS A C 1
ATOM 704 O O . LYS A 1 89 ? 11.757 1.182 -14.239 1.00 94.12 89 LYS A O 1
ATOM 709 N N . ASN A 1 90 ? 12.996 1.326 -16.103 1.00 90.69 90 ASN A N 1
ATOM 710 C CA . ASN A 1 90 ? 12.382 0.206 -16.816 1.00 90.69 90 ASN A CA 1
ATOM 711 C C . ASN A 1 90 ? 12.489 -1.098 -16.024 1.00 90.69 90 ASN A C 1
ATOM 713 O O . ASN A 1 90 ? 11.526 -1.857 -15.957 1.00 90.69 90 ASN A O 1
ATOM 717 N N . ARG A 1 91 ? 13.625 -1.349 -15.359 1.00 91.81 91 ARG A N 1
ATOM 718 C CA . ARG A 1 91 ? 13.781 -2.520 -14.483 1.00 91.81 91 ARG A CA 1
ATOM 719 C C . ARG A 1 91 ? 12.817 -2.473 -13.299 1.00 91.81 91 ARG A C 1
ATOM 721 O O . ARG A 1 91 ? 12.173 -3.478 -13.001 1.00 91.81 91 ARG A O 1
ATOM 728 N N . LYS A 1 92 ? 12.704 -1.317 -12.637 1.00 96.31 92 LYS A N 1
ATOM 729 C CA . LYS A 1 92 ? 11.768 -1.114 -11.523 1.00 96.31 92 LYS A CA 1
ATOM 730 C C . LYS A 1 92 ? 10.322 -1.286 -11.983 1.00 96.31 92 LYS A C 1
ATOM 732 O O . LYS A 1 92 ? 9.562 -1.999 -11.339 1.00 96.31 92 LYS A O 1
ATOM 737 N N . GLU A 1 93 ? 9.951 -0.676 -13.101 1.00 95.75 93 GLU A N 1
ATOM 738 C CA . GLU A 1 93 ? 8.606 -0.782 -13.665 1.00 95.75 93 GLU A CA 1
ATOM 739 C C . GLU A 1 93 ? 8.275 -2.209 -14.089 1.00 95.75 93 GLU A C 1
ATOM 741 O O . GLU A 1 93 ? 7.212 -2.706 -13.738 1.00 95.75 93 GLU A O 1
ATOM 746 N N . ALA A 1 94 ? 9.186 -2.906 -14.770 1.00 94.81 94 ALA A N 1
ATOM 747 C CA . ALA A 1 94 ? 8.995 -4.305 -15.138 1.00 94.81 94 ALA A CA 1
ATOM 748 C C . ALA A 1 94 ? 8.799 -5.195 -13.902 1.00 94.81 94 ALA A C 1
ATOM 750 O O . ALA A 1 94 ? 7.949 -6.084 -13.908 1.00 94.81 94 ALA A O 1
ATOM 751 N N . PHE A 1 95 ? 9.541 -4.940 -12.821 1.00 96.50 95 PHE A N 1
ATOM 752 C CA . PHE A 1 95 ? 9.354 -5.648 -11.557 1.00 96.50 95 PHE A CA 1
ATOM 753 C C . PHE A 1 95 ? 7.988 -5.349 -10.921 1.00 96.50 95 PHE A C 1
ATOM 755 O O . PHE A 1 95 ? 7.267 -6.277 -10.555 1.00 96.50 95 PHE A O 1
ATOM 762 N N . LEU A 1 96 ? 7.587 -4.076 -10.855 1.00 97.50 96 LEU A N 1
ATOM 763 C CA . LEU A 1 96 ? 6.275 -3.681 -10.334 1.00 97.50 96 LEU A CA 1
ATOM 764 C C . LEU A 1 96 ? 5.125 -4.250 -11.172 1.00 97.50 96 LEU A C 1
ATOM 766 O O . LEU A 1 96 ? 4.151 -4.729 -10.604 1.00 97.50 96 LEU A O 1
ATOM 770 N N . ARG A 1 97 ? 5.252 -4.278 -12.504 1.00 96.19 97 ARG A N 1
ATOM 771 C CA . ARG A 1 97 ? 4.271 -4.912 -13.399 1.00 96.19 97 ARG A CA 1
ATOM 772 C C . ARG A 1 97 ? 4.091 -6.390 -13.056 1.00 96.19 97 ARG A C 1
ATOM 774 O O . ARG A 1 97 ? 2.958 -6.827 -12.901 1.00 96.19 97 ARG A O 1
ATOM 781 N N . LYS A 1 98 ? 5.181 -7.141 -12.850 1.00 96.50 98 LYS A N 1
ATOM 782 C CA . LYS A 1 98 ? 5.113 -8.558 -12.439 1.00 96.50 98 LYS A CA 1
ATOM 783 C C . LYS A 1 98 ? 4.392 -8.740 -11.101 1.00 96.50 98 LYS A C 1
ATOM 785 O O . LYS A 1 98 ? 3.551 -9.628 -10.980 1.00 96.50 98 LYS A O 1
ATOM 790 N N . LEU A 1 99 ? 4.692 -7.894 -10.113 1.00 97.25 99 LEU A N 1
ATOM 791 C CA . LEU A 1 99 ? 4.011 -7.929 -8.815 1.00 97.25 99 LEU A CA 1
ATOM 792 C C . LEU A 1 99 ? 2.521 -7.604 -8.940 1.00 97.25 99 LEU A C 1
ATOM 794 O O . LEU A 1 99 ? 1.698 -8.305 -8.356 1.00 97.25 99 LEU A O 1
ATOM 798 N N . ASN A 1 100 ? 2.178 -6.581 -9.722 1.00 96.44 100 ASN A N 1
ATOM 799 C CA . ASN A 1 100 ? 0.797 -6.163 -9.936 1.00 96.44 100 ASN A CA 1
ATOM 800 C C . ASN A 1 100 ? -0.015 -7.250 -10.644 1.00 96.44 100 ASN A C 1
ATOM 802 O O . ASN A 1 100 ? -1.125 -7.530 -10.211 1.00 96.44 100 ASN A O 1
ATOM 806 N N . ILE A 1 101 ? 0.545 -7.920 -11.658 1.00 95.75 101 ILE A N 1
ATOM 807 C CA . ILE A 1 101 ? -0.114 -9.056 -12.324 1.00 95.75 101 ILE A CA 1
ATOM 808 C C . ILE A 1 101 ? -0.433 -10.153 -11.301 1.00 95.75 101 ILE A C 1
ATOM 810 O O . ILE A 1 101 ? -1.580 -10.573 -11.176 1.00 95.75 101 ILE A O 1
ATOM 814 N N . ALA A 1 102 ? 0.553 -10.575 -10.504 1.00 95.06 102 ALA A N 1
ATOM 815 C CA . ALA A 1 102 ? 0.342 -11.609 -9.492 1.00 95.06 102 ALA A CA 1
ATOM 816 C C . ALA A 1 102 ? -0.661 -11.184 -8.403 1.00 95.06 102 ALA A C 1
ATOM 818 O O . ALA A 1 102 ? -1.423 -12.013 -7.902 1.00 95.06 102 ALA A O 1
ATOM 819 N N . HIS A 1 103 ? -0.661 -9.906 -8.020 1.00 96.56 103 HIS A N 1
ATOM 820 C CA . HIS A 1 103 ? -1.623 -9.353 -7.074 1.00 96.56 103 HIS A CA 1
ATOM 821 C C . HIS A 1 103 ? -3.043 -9.356 -7.651 1.00 96.56 103 HIS A C 1
ATOM 823 O O . HIS A 1 103 ? -3.953 -9.840 -6.982 1.00 96.56 103 HIS A O 1
ATOM 829 N N . ASN A 1 104 ? -3.214 -8.879 -8.886 1.00 94.31 104 ASN A N 1
ATOM 830 C CA . ASN A 1 104 ? -4.508 -8.776 -9.555 1.00 94.31 104 ASN A CA 1
ATOM 831 C C . ASN A 1 104 ? -5.146 -10.154 -9.750 1.00 94.31 104 ASN A C 1
ATOM 833 O O . ASN A 1 104 ? -6.284 -10.355 -9.335 1.00 94.31 104 ASN A O 1
ATOM 837 N N . LEU A 1 105 ? -4.377 -11.145 -10.211 1.00 92.88 105 LEU A N 1
ATOM 838 C CA . LEU A 1 105 ? -4.850 -12.532 -10.318 1.00 92.88 105 LEU A CA 1
ATOM 839 C C . LEU A 1 105 ? -5.305 -13.090 -8.955 1.00 92.88 105 LEU A C 1
ATOM 841 O O . LEU A 1 105 ? -6.329 -13.768 -8.833 1.00 92.88 105 LEU A O 1
ATOM 845 N N . LYS A 1 106 ? -4.571 -12.783 -7.876 1.00 94.88 106 LYS A N 1
ATOM 846 C CA . LYS A 1 106 ? -4.955 -13.189 -6.513 1.00 94.88 106 LYS A CA 1
ATOM 847 C C . LYS A 1 106 ? -6.199 -12.459 -6.005 1.00 94.88 106 LYS A C 1
ATOM 849 O O . LYS A 1 106 ? -6.981 -13.061 -5.269 1.00 94.88 106 LYS A O 1
ATOM 854 N N . SER A 1 107 ? -6.384 -11.180 -6.325 1.00 93.12 107 SER A N 1
ATOM 855 C CA . SER A 1 107 ? -7.602 -10.457 -5.944 1.00 93.12 107 SER A CA 1
ATOM 856 C C . SER A 1 107 ? -8.808 -10.939 -6.741 1.00 93.12 107 SER A C 1
ATOM 858 O O . SER A 1 107 ? -9.838 -11.218 -6.136 1.00 93.12 107 SER A O 1
ATOM 860 N N . GLU A 1 108 ? -8.667 -11.140 -8.050 1.00 89.31 108 GLU A N 1
ATOM 861 C CA . GLU A 1 108 ? -9.733 -11.621 -8.935 1.00 89.31 108 GLU A CA 1
ATOM 862 C C . GLU A 1 108 ? -10.219 -13.010 -8.522 1.00 89.31 108 GLU A C 1
ATOM 864 O O . GLU A 1 108 ? -11.420 -13.232 -8.387 1.00 89.31 108 GLU A O 1
ATOM 869 N N . THR A 1 109 ? -9.305 -13.933 -8.210 1.00 89.44 109 THR A N 1
ATOM 870 C CA . THR A 1 109 ? -9.672 -15.268 -7.706 1.00 89.44 109 THR A CA 1
ATOM 871 C C . THR A 1 109 ? -10.398 -15.210 -6.361 1.00 89.44 109 THR A C 1
ATOM 873 O O . THR A 1 109 ? -11.381 -15.927 -6.158 1.00 89.44 109 THR A O 1
ATOM 876 N N . LYS A 1 110 ? -9.964 -14.348 -5.431 1.00 92.19 110 LYS A N 1
ATOM 877 C CA . LYS A 1 110 ? -10.665 -14.135 -4.152 1.00 92.19 110 LYS A CA 1
ATOM 878 C C . LYS A 1 110 ? -12.054 -13.547 -4.363 1.00 92.19 110 LYS A C 1
ATOM 880 O O . LYS A 1 110 ? -13.001 -13.999 -3.724 1.00 92.19 110 LYS A O 1
ATOM 885 N N . GLU A 1 111 ? -12.180 -12.552 -5.232 1.00 88.56 111 GLU A N 1
ATOM 886 C CA . GLU A 1 111 ? -13.466 -11.948 -5.567 1.00 88.56 111 GLU A CA 1
ATOM 887 C C . GLU A 1 111 ? -14.393 -12.953 -6.239 1.00 88.56 111 GLU A C 1
ATOM 889 O O . GLU A 1 111 ? -15.537 -13.074 -5.815 1.00 88.56 111 GLU A O 1
ATOM 894 N N . ARG A 1 112 ? -13.902 -13.747 -7.195 1.00 85.56 112 ARG A N 1
ATOM 895 C CA . ARG A 1 112 ? -14.671 -14.822 -7.835 1.00 85.56 112 ARG A CA 1
ATOM 896 C C . ARG A 1 112 ? -15.210 -15.817 -6.808 1.00 85.56 112 ARG A C 1
ATOM 898 O O . ARG A 1 112 ? -16.392 -16.134 -6.849 1.00 85.56 112 ARG A O 1
ATOM 905 N N . LYS A 1 113 ? -14.392 -16.236 -5.834 1.00 87.19 113 LYS A N 1
ATOM 906 C CA . LYS A 1 113 ? -14.840 -17.105 -4.729 1.00 87.19 113 LYS A CA 1
ATOM 907 C C . LYS A 1 113 ? -15.903 -16.449 -3.848 1.00 87.19 113 LYS A C 1
ATOM 909 O O . LYS A 1 113 ? -16.799 -17.138 -3.381 1.00 87.19 113 LYS A O 1
ATOM 914 N N . LYS A 1 114 ? -15.809 -15.141 -3.587 1.00 87.00 114 LYS A N 1
ATOM 915 C CA . LYS A 1 114 ? -16.846 -14.413 -2.834 1.00 87.00 114 LYS A CA 1
ATOM 916 C C . LYS A 1 114 ? -18.160 -14.372 -3.613 1.00 87.00 114 LYS A 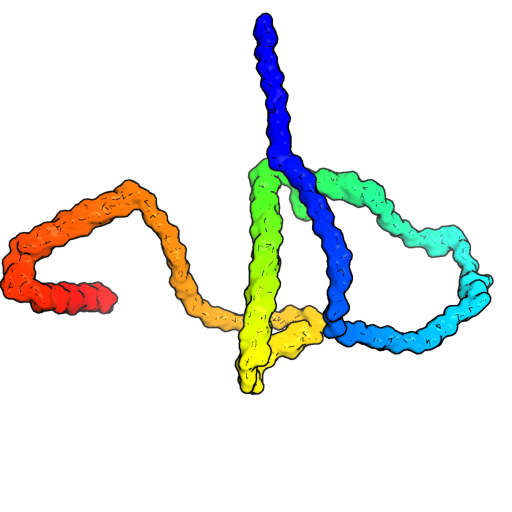C 1
ATOM 918 O O . LYS A 1 114 ? -19.182 -14.729 -3.044 1.00 87.00 114 LYS A O 1
ATOM 923 N N . ARG A 1 115 ? -18.101 -14.025 -4.903 1.00 83.31 115 ARG A N 1
ATOM 924 C CA . ARG A 1 115 ? -19.264 -13.969 -5.804 1.00 83.31 115 ARG A CA 1
ATOM 925 C C . ARG A 1 115 ? -19.955 -15.327 -5.936 1.00 83.31 115 ARG A C 1
ATOM 927 O O . ARG A 1 115 ? -21.166 -15.399 -5.846 1.00 83.31 115 ARG A O 1
ATOM 934 N N . GLN A 1 116 ? -19.185 -16.412 -6.057 1.00 80.00 116 GLN A N 1
ATOM 935 C CA . GLN A 1 116 ? -19.722 -17.781 -6.077 1.00 80.00 116 GLN A CA 1
ATOM 936 C C . GLN A 1 116 ? -20.436 -18.177 -4.776 1.00 80.00 116 GLN A C 1
ATOM 938 O O . GLN A 1 116 ? -21.331 -19.012 -4.808 1.00 80.00 116 GLN A O 1
ATOM 943 N N . LYS A 1 117 ? -20.027 -17.618 -3.629 1.00 81.94 117 LYS A N 1
ATOM 944 C CA . LYS A 1 117 ? -20.651 -17.900 -2.326 1.00 81.94 117 LYS A CA 1
ATOM 945 C C . LYS A 1 117 ? -21.919 -17.086 -2.088 1.00 81.94 117 LYS A C 1
ATOM 947 O O . LYS A 1 117 ? -22.780 -17.519 -1.333 1.00 81.94 117 LYS A O 1
ATOM 952 N N . THR A 1 118 ? -22.025 -15.901 -2.677 1.00 76.19 118 THR A N 1
ATOM 953 C CA . THR A 1 118 ? -23.232 -15.079 -2.599 1.00 76.19 118 THR A CA 1
ATOM 954 C C . THR A 1 118 ? -24.253 -15.583 -3.613 1.00 76.19 118 THR A C 1
ATOM 956 O O . THR A 1 118 ? -24.035 -15.454 -4.811 1.00 76.19 118 THR A O 1
ATOM 959 N N . ALA A 1 119 ? -25.380 -16.122 -3.140 1.00 67.56 119 ALA A N 1
ATOM 960 C CA . ALA A 1 119 ? -26.509 -16.591 -3.954 1.00 67.56 119 ALA A CA 1
ATOM 961 C C . ALA A 1 119 ? -27.315 -15.435 -4.588 1.00 67.56 119 ALA A C 1
ATOM 963 O O . ALA A 1 119 ? -28.541 -15.447 -4.594 1.00 67.56 119 ALA A O 1
ATOM 964 N N . VAL A 1 120 ? -26.637 -14.382 -5.050 1.00 61.97 120 VAL A N 1
ATOM 965 C CA . VAL A 1 120 ? -27.289 -13.200 -5.612 1.00 61.97 120 VAL A CA 1
ATOM 966 C C . VAL A 1 120 ? -27.346 -13.350 -7.126 1.00 61.97 120 VAL A C 1
ATOM 968 O O . VAL A 1 120 ? -26.339 -13.261 -7.831 1.00 61.97 120 VAL A O 1
ATOM 971 N N . THR A 1 121 ? -28.560 -13.579 -7.608 1.00 58.69 121 THR A N 1
ATOM 972 C CA . THR A 1 121 ? -28.977 -13.670 -9.009 1.00 58.69 121 THR A CA 1
ATOM 973 C C . THR A 1 121 ? -28.805 -12.307 -9.697 1.00 58.69 121 THR A C 1
ATOM 975 O O . THR A 1 121 ? -29.763 -11.569 -9.880 1.00 58.69 121 THR A O 1
ATOM 978 N N . GLY A 1 122 ? -27.573 -11.891 -10.007 1.00 70.50 122 GLY A N 1
ATOM 979 C CA . GLY A 1 122 ? -27.367 -10.569 -10.625 1.00 70.50 122 GLY A CA 1
ATOM 980 C C . GLY A 1 122 ? -25.940 -10.159 -10.985 1.00 70.50 122 GLY A C 1
ATOM 981 O O . GLY A 1 122 ? -25.748 -9.123 -11.624 1.00 70.50 122 GLY A O 1
ATOM 982 N N . ASP A 1 123 ? -24.919 -10.936 -10.623 1.00 69.62 123 ASP A N 1
ATOM 983 C CA . ASP A 1 123 ? -23.548 -10.613 -11.015 1.00 69.62 123 ASP A CA 1
ATOM 984 C C . ASP A 1 123 ? -23.346 -10.843 -12.524 1.00 69.62 123 ASP A C 1
ATOM 986 O O . ASP A 1 123 ? -23.237 -11.974 -12.981 1.00 69.62 123 ASP A O 1
ATOM 990 N N . MET A 1 124 ? -23.228 -9.762 -13.304 1.00 77.50 124 MET A N 1
ATOM 991 C CA . MET A 1 124 ? -22.979 -9.808 -14.762 1.00 77.50 124 MET A CA 1
ATOM 992 C C . MET A 1 124 ? -21.515 -10.101 -15.130 1.00 77.50 124 MET A C 1
ATOM 994 O O . MET A 1 124 ? -21.178 -10.351 -16.285 1.00 77.50 124 MET A O 1
ATOM 998 N N . ARG A 1 125 ? -20.608 -10.054 -14.150 1.00 77.75 125 ARG A N 1
ATOM 999 C CA . ARG A 1 125 ? -19.161 -10.225 -14.363 1.00 77.75 125 ARG A CA 1
ATOM 1000 C C . ARG A 1 125 ? -18.747 -11.616 -14.880 1.00 77.75 125 ARG A C 1
ATOM 1002 O O . ARG A 1 125 ? -17.855 -11.644 -15.718 1.00 77.75 125 ARG A O 1
ATOM 1009 N N . PRO A 1 126 ? -19.343 -12.744 -14.445 1.00 80.38 126 PRO A N 1
ATOM 1010 C CA . PRO A 1 126 ? -19.060 -14.064 -15.014 1.00 80.38 126 PRO A CA 1
ATOM 1011 C C . PRO A 1 126 ? -19.390 -14.162 -16.509 1.00 80.38 126 PRO A C 1
ATOM 1013 O O . PRO A 1 126 ? -18.680 -14.849 -17.232 1.00 80.38 126 PRO A O 1
ATOM 1016 N N . LEU A 1 127 ? -20.423 -13.448 -16.978 1.00 78.06 127 LEU A N 1
ATOM 1017 C CA . LEU A 1 127 ? -20.781 -13.405 -18.399 1.00 78.06 127 LEU A CA 1
ATOM 1018 C C . LEU A 1 127 ? -19.726 -12.654 -19.217 1.00 78.06 127 LEU A C 1
ATOM 1020 O O . LEU A 1 127 ? -19.372 -13.093 -20.301 1.00 78.06 127 LEU A O 1
ATOM 1024 N N . LEU A 1 128 ? -19.185 -11.557 -18.677 1.00 76.94 128 LEU A N 1
ATOM 1025 C CA . LEU A 1 128 ? -18.106 -10.799 -19.320 1.00 76.94 128 LEU A CA 1
ATOM 1026 C C . LEU A 1 128 ? -16.777 -11.574 -19.356 1.00 76.94 128 LEU A C 1
ATOM 1028 O O . LEU A 1 128 ? -16.057 -11.486 -20.344 1.00 76.94 128 LEU A O 1
ATOM 1032 N N . ASP A 1 129 ? -16.464 -12.336 -18.302 1.00 75.12 129 ASP A N 1
ATOM 1033 C CA . ASP A 1 129 ? -15.249 -13.168 -18.197 1.00 75.12 129 ASP A CA 1
ATOM 1034 C C . ASP A 1 129 ? -15.261 -14.357 -19.179 1.00 75.12 129 ASP A C 1
ATOM 1036 O O . ASP A 1 129 ? -14.216 -14.813 -19.630 1.00 75.12 129 ASP A O 1
ATOM 1040 N N . ALA A 1 130 ? -16.452 -14.850 -19.538 1.00 77.12 130 ALA A N 1
ATOM 1041 C CA . ALA A 1 130 ? -16.635 -15.962 -20.472 1.00 77.12 130 ALA A CA 1
ATOM 1042 C C . ALA A 1 130 ? -16.538 -15.559 -21.958 1.00 77.12 130 ALA A C 1
ATOM 1044 O O . ALA A 1 130 ? -16.586 -16.430 -22.828 1.00 77.12 130 ALA A O 1
ATOM 1045 N N . LEU A 1 131 ? -16.415 -14.264 -22.270 1.00 78.06 131 LEU A N 1
ATOM 1046 C CA . LEU A 1 131 ? -16.291 -13.780 -23.645 1.00 78.06 131 LEU A CA 1
ATOM 1047 C C . LEU A 1 131 ? -14.816 -13.701 -24.081 1.00 78.06 131 LEU A C 1
ATOM 1049 O O . LEU A 1 131 ? -13.968 -13.281 -23.290 1.00 78.06 131 LEU A O 1
ATOM 1053 N N . PRO A 1 132 ? -14.485 -14.008 -25.352 1.00 68.81 132 PRO A N 1
ATOM 1054 C CA . PRO A 1 132 ? -13.165 -13.732 -25.916 1.00 68.81 132 PRO A CA 1
ATOM 1055 C C . PRO A 1 132 ? -12.898 -12.215 -25.937 1.00 68.81 132 PRO A C 1
ATOM 1057 O O . PRO A 1 132 ? -13.354 -11.502 -26.825 1.00 68.81 132 PRO A O 1
ATOM 1060 N N . SER A 1 133 ? -12.221 -11.721 -24.895 1.00 58.81 133 SER A N 1
ATOM 1061 C CA . SER A 1 133 ? -11.705 -10.356 -24.696 1.00 58.81 133 SER A CA 1
ATOM 1062 C C . SER A 1 133 ? -12.507 -9.219 -25.352 1.00 58.81 133 SER A C 1
ATOM 1064 O O . SER A 1 133 ? -11.984 -8.483 -26.191 1.00 58.81 133 SER A O 1
ATOM 1066 N N . VAL A 1 134 ? -13.758 -9.012 -24.942 1.00 55.03 134 VAL A N 1
ATOM 1067 C CA . VAL A 1 134 ? -14.432 -7.735 -25.207 1.00 55.03 134 VAL A CA 1
ATOM 1068 C C . VAL A 1 134 ? -13.957 -6.754 -24.140 1.00 55.03 134 VAL A C 1
ATOM 1070 O O . VAL A 1 134 ? -14.272 -6.899 -22.959 1.00 55.03 134 VAL A O 1
ATOM 1073 N N . SER A 1 135 ? -13.160 -5.763 -24.537 1.00 54.78 135 SER A N 1
ATOM 1074 C CA . SER A 1 135 ? -12.758 -4.655 -23.673 1.00 54.78 135 SER A CA 1
ATOM 1075 C C . SER A 1 135 ? -13.978 -3.785 -23.356 1.00 54.78 135 SER A C 1
ATOM 1077 O O . SER A 1 135 ? -14.227 -2.750 -23.974 1.00 54.78 135 SER A O 1
ATOM 1079 N N . CYS A 1 136 ? -14.779 -4.208 -22.377 1.00 48.62 136 CYS A N 1
ATOM 1080 C CA . CYS A 1 136 ? -15.809 -3.359 -21.800 1.00 48.62 136 CYS A CA 1
ATOM 1081 C C . CYS A 1 136 ? -15.124 -2.131 -21.199 1.00 48.62 136 CYS A C 1
ATOM 1083 O O . CYS A 1 136 ? -14.489 -2.216 -20.149 1.00 48.62 136 CYS A O 1
ATOM 1085 N N . LYS A 1 137 ? -15.250 -0.992 -21.890 1.00 53.59 137 LYS A N 1
ATOM 1086 C CA . LYS A 1 137 ? -14.879 0.331 -21.386 1.00 53.59 137 LYS A CA 1
ATOM 1087 C C . LYS A 1 137 ? -15.452 0.467 -19.976 1.00 53.59 137 LYS A C 1
ATOM 1089 O O . LYS A 1 137 ? -16.661 0.354 -19.777 1.00 53.59 137 LYS A O 1
ATOM 1094 N N . GLU A 1 138 ? -14.558 0.600 -19.006 1.00 49.50 138 GLU A N 1
ATOM 1095 C CA . GLU A 1 138 ? -14.870 0.539 -17.585 1.00 49.50 138 GLU A CA 1
ATOM 1096 C C . GLU A 1 138 ? -15.968 1.556 -17.235 1.00 49.50 138 GLU A C 1
ATOM 1098 O O . GLU A 1 138 ? -15.809 2.759 -17.442 1.00 49.50 138 GLU A O 1
ATOM 1103 N N . ARG A 1 139 ? -17.098 1.077 -16.694 1.00 50.38 139 ARG A N 1
ATOM 1104 C CA . ARG A 1 139 ? -18.079 1.938 -16.022 1.00 50.38 139 ARG A CA 1
ATOM 1105 C C . ARG A 1 139 ? -17.363 2.640 -14.871 1.00 50.38 139 ARG A C 1
ATOM 1107 O O . ARG A 1 139 ? -16.782 1.976 -14.012 1.00 50.38 139 ARG A O 1
ATOM 1114 N N . THR A 1 140 ? -17.419 3.968 -14.883 1.00 44.81 140 THR A N 1
ATOM 1115 C CA . THR A 1 140 ? -16.843 4.881 -13.893 1.00 44.81 140 THR A CA 1
ATOM 1116 C C . THR A 1 140 ? -17.148 4.404 -12.478 1.00 44.81 140 THR A C 1
ATOM 1118 O O . THR A 1 140 ? -18.274 4.521 -11.993 1.00 44.81 140 THR A O 1
ATOM 1121 N N . GLN A 1 141 ? -16.141 3.834 -11.818 1.00 49.75 141 GLN A N 1
ATOM 1122 C CA . GLN A 1 141 ? -16.226 3.496 -10.407 1.00 49.75 141 GLN A CA 1
ATOM 1123 C C . GLN A 1 141 ? -16.326 4.808 -9.634 1.00 49.75 141 GLN A C 1
ATOM 1125 O O . GLN A 1 141 ? -15.437 5.653 -9.714 1.00 49.75 141 GLN A O 1
ATOM 1130 N N . THR A 1 142 ? -17.413 4.985 -8.889 1.00 43.00 142 THR A N 1
ATOM 1131 C CA . THR A 1 142 ? -17.533 6.046 -7.891 1.00 43.00 142 THR A CA 1
ATOM 1132 C C . THR A 1 142 ? -16.342 5.945 -6.944 1.00 43.00 142 THR A C 1
ATOM 1134 O O . THR A 1 142 ? -16.182 4.945 -6.236 1.00 43.00 142 THR A O 1
ATOM 1137 N N . PHE A 1 143 ? -15.476 6.956 -6.966 1.00 42.84 143 PHE A N 1
ATOM 1138 C CA . PHE A 1 143 ? -14.299 7.044 -6.115 1.00 42.84 143 PHE A CA 1
ATOM 1139 C C . PHE A 1 143 ? -14.730 7.215 -4.657 1.00 42.84 143 PHE A C 1
ATOM 1141 O O . PHE A 1 143 ? -14.787 8.325 -4.140 1.00 42.84 143 PHE A O 1
ATOM 1148 N N . GLN A 1 144 ? -14.984 6.114 -3.952 1.00 55.06 144 GLN A N 1
ATOM 1149 C CA . GLN A 1 144 ? -14.823 6.135 -2.505 1.00 55.06 144 GLN A CA 1
ATOM 1150 C C . GLN A 1 144 ? -13.329 6.331 -2.251 1.00 55.06 144 GLN A C 1
ATOM 1152 O O . GLN A 1 144 ? -12.503 5.475 -2.595 1.00 55.06 144 GLN A O 1
ATOM 1157 N N . SER A 1 145 ? -12.969 7.508 -1.741 1.00 58.12 145 SER A N 1
ATOM 1158 C CA . SER A 1 145 ? -11.595 7.872 -1.426 1.00 58.12 145 SER A CA 1
ATOM 1159 C C . SER A 1 145 ? -11.061 6.881 -0.393 1.00 58.12 145 SER A C 1
ATOM 1161 O O . SER A 1 145 ? -11.320 6.967 0.803 1.00 58.12 145 SER A O 1
ATOM 1163 N N . LYS A 1 146 ? -10.323 5.870 -0.866 1.00 61.50 146 LYS A N 1
ATOM 1164 C CA . LYS A 1 146 ? -9.635 4.916 0.006 1.00 61.50 146 LYS A CA 1
ATOM 1165 C C . LYS A 1 146 ? -8.743 5.730 0.938 1.00 61.50 146 LYS A C 1
ATOM 1167 O O . LYS A 1 146 ? -7.745 6.292 0.482 1.00 61.50 146 LYS A O 1
ATOM 1172 N N . ILE A 1 147 ? -9.107 5.804 2.219 1.00 64.75 147 ILE A N 1
ATOM 1173 C CA . ILE A 1 147 ? -8.309 6.461 3.255 1.00 64.75 147 ILE A CA 1
ATOM 1174 C C . ILE A 1 147 ? -6.948 5.764 3.253 1.00 64.75 147 ILE A C 1
ATOM 1176 O O . ILE A 1 147 ? -6.802 4.610 3.664 1.00 64.75 147 ILE A O 1
ATOM 1180 N N . LYS A 1 148 ? -5.944 6.433 2.681 1.00 70.75 148 LYS A N 1
ATOM 1181 C CA . LYS A 1 148 ? -4.595 5.880 2.572 1.00 70.75 148 LYS A CA 1
ATOM 1182 C C . LYS A 1 148 ? -4.036 5.776 3.985 1.00 70.75 148 LYS A C 1
ATOM 1184 O O . LYS A 1 148 ? -3.934 6.786 4.679 1.00 70.75 148 LYS A O 1
ATOM 1189 N N . LYS A 1 149 ? -3.636 4.570 4.396 1.00 69.44 149 LYS A N 1
ATOM 1190 C CA . LYS A 1 149 ? -2.883 4.368 5.640 1.00 69.44 149 LYS A CA 1
ATOM 1191 C C . LYS A 1 149 ? -1.590 5.183 5.534 1.00 69.44 149 LYS A C 1
ATOM 1193 O O . LYS A 1 149 ? -0.715 4.846 4.737 1.00 69.44 149 LYS A O 1
ATOM 1198 N N . ARG A 1 150 ? -1.513 6.304 6.258 1.00 73.50 150 ARG A N 1
ATOM 1199 C CA . ARG A 1 150 ? -0.328 7.173 6.266 1.00 73.50 150 ARG A CA 1
ATOM 1200 C C . ARG A 1 150 ? 0.831 6.418 6.921 1.00 73.50 150 ARG A C 1
ATOM 1202 O O . ARG A 1 150 ? 0.634 5.704 7.901 1.00 73.50 150 ARG A O 1
ATOM 1209 N N . SER A 1 151 ? 2.033 6.553 6.364 1.00 79.38 151 SER A N 1
ATOM 1210 C CA . SER A 1 151 ? 3.248 6.008 6.974 1.00 79.38 151 SER A CA 1
ATOM 1211 C C . SER A 1 151 ? 3.520 6.693 8.313 1.00 79.38 151 SER A C 1
ATOM 1213 O O . SER A 1 151 ? 3.257 7.887 8.457 1.00 79.38 151 SER A O 1
ATOM 1215 N N . VAL A 1 152 ? 4.090 5.956 9.268 1.00 84.31 152 VAL A N 1
ATOM 1216 C CA . VAL A 1 152 ? 4.509 6.505 10.566 1.00 84.31 152 VAL A CA 1
ATOM 1217 C C . VAL A 1 152 ? 5.475 7.678 10.340 1.00 84.31 152 VAL A C 1
ATOM 1219 O O . VAL A 1 152 ? 6.413 7.569 9.548 1.00 84.31 152 VAL A O 1
ATOM 1222 N N . SER A 1 153 ? 5.228 8.816 10.998 1.00 86.94 153 SER A N 1
ATOM 1223 C CA . SER A 1 153 ? 6.097 9.995 10.916 1.00 86.94 153 SER A CA 1
ATOM 1224 C C . SER A 1 153 ? 7.473 9.723 11.538 1.00 86.94 153 SER A C 1
ATOM 1226 O O . SER A 1 153 ? 7.641 8.827 12.367 1.00 86.94 153 SER A O 1
ATOM 1228 N N . LYS A 1 154 ? 8.493 10.487 11.125 1.00 94.38 154 LYS A N 1
ATOM 1229 C CA . LYS A 1 154 ? 9.876 10.303 11.599 1.00 94.38 154 LYS A CA 1
ATOM 1230 C C . LYS A 1 154 ? 9.955 10.448 13.125 1.00 94.38 154 LYS A C 1
ATOM 1232 O O . LYS A 1 154 ? 9.286 11.305 13.696 1.00 94.38 154 LYS A O 1
ATOM 1237 N N . MET A 1 155 ? 10.852 9.698 13.770 1.00 93.88 155 MET A N 1
ATOM 1238 C CA . MET A 1 155 ? 11.028 9.694 15.234 1.00 93.88 155 MET A CA 1
ATOM 1239 C C . MET A 1 155 ? 11.177 11.100 15.836 1.00 93.88 155 MET A C 1
ATOM 1241 O O . MET A 1 155 ? 10.479 11.428 16.787 1.00 93.88 155 MET A O 1
ATOM 1245 N N . LYS A 1 156 ? 12.005 11.966 15.232 1.00 96.25 156 LYS A N 1
ATOM 1246 C CA . LYS A 1 156 ? 12.176 13.363 15.678 1.00 96.25 156 LYS A CA 1
ATOM 1247 C C . LYS A 1 156 ? 10.872 14.166 15.637 1.00 96.25 156 LYS A C 1
ATOM 1249 O O . LYS A 1 156 ? 10.608 14.952 16.536 1.00 96.25 156 LYS A O 1
ATOM 1254 N N . GLN A 1 157 ? 10.054 13.962 14.604 1.00 95.69 157 GLN A N 1
ATOM 1255 C CA . GLN A 1 157 ? 8.766 14.642 14.468 1.00 95.69 157 GLN A CA 1
ATOM 1256 C C . GLN A 1 157 ? 7.771 14.142 15.517 1.00 95.69 157 GLN A C 1
ATOM 1258 O O . GLN A 1 157 ? 7.092 14.962 16.120 1.00 95.69 157 GLN A O 1
ATOM 1263 N N . ARG A 1 158 ? 7.731 12.827 15.773 1.00 95.06 158 ARG A N 1
ATOM 1264 C CA . ARG A 1 158 ? 6.905 12.244 16.844 1.00 95.06 158 ARG A CA 1
ATOM 1265 C C . ARG A 1 158 ? 7.320 12.737 18.224 1.00 95.06 158 ARG A C 1
ATOM 1267 O O . ARG A 1 158 ? 6.470 13.036 19.044 1.00 95.06 158 ARG A O 1
ATOM 1274 N N . HIS A 1 159 ? 8.623 12.838 18.474 1.00 96.75 159 HIS A N 1
ATOM 1275 C CA . HIS A 1 159 ? 9.123 13.370 19.735 1.00 96.75 159 HIS A CA 1
ATOM 1276 C C . HIS A 1 159 ? 8.735 14.843 19.908 1.00 96.75 159 HIS A C 1
ATOM 1278 O O . HIS A 1 159 ? 8.242 15.228 20.960 1.00 96.75 159 HIS A O 1
ATOM 1284 N N . LYS A 1 160 ? 8.864 15.654 18.848 1.00 97.00 160 LYS A N 1
ATOM 1285 C CA . LYS A 1 160 ? 8.420 17.052 18.874 1.00 97.00 160 LYS A CA 1
ATOM 1286 C C . LYS A 1 160 ? 6.909 17.177 19.106 1.00 97.00 160 LYS A C 1
ATOM 1288 O O . LYS A 1 160 ? 6.520 17.998 19.928 1.00 97.00 160 LYS A O 1
ATOM 1293 N N . SER A 1 161 ? 6.079 16.384 18.420 1.00 96.62 161 SER A N 1
ATOM 1294 C CA . SER A 1 161 ? 4.623 16.422 18.621 1.00 96.62 161 SER A CA 1
ATOM 1295 C C . SER A 1 161 ? 4.248 15.995 20.038 1.00 96.62 161 SER A C 1
ATOM 1297 O O . SER A 1 161 ? 3.483 16.689 20.688 1.00 96.62 161 SER A O 1
ATOM 1299 N N . MET A 1 162 ? 4.884 14.945 20.563 1.00 96.88 162 MET A N 1
ATOM 1300 C CA . MET A 1 162 ? 4.697 14.498 21.945 1.00 96.88 162 MET A CA 1
ATOM 1301 C C . MET A 1 162 ? 5.032 15.599 22.959 1.00 96.88 162 MET A C 1
ATOM 1303 O O . MET A 1 162 ? 4.249 15.847 2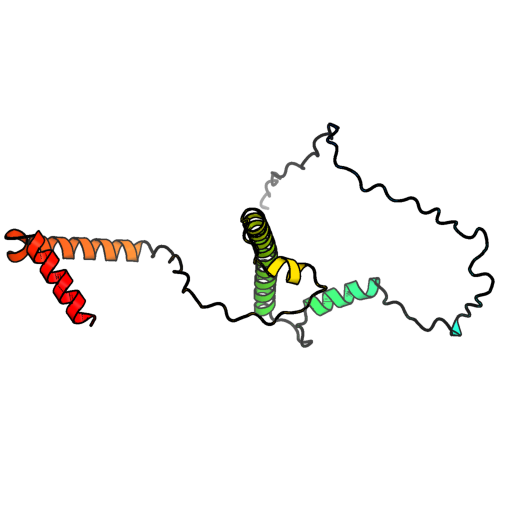3.866 1.00 96.88 162 MET A O 1
ATOM 1307 N N . LEU A 1 163 ? 6.163 16.297 22.809 1.00 97.75 163 LEU A N 1
ATOM 1308 C CA . LEU A 1 163 ? 6.509 17.406 23.706 1.00 97.75 163 LEU A CA 1
ATOM 1309 C C . LEU A 1 163 ? 5.500 18.559 23.610 1.00 97.75 163 LEU A C 1
ATOM 1311 O O . LEU A 1 163 ? 5.143 19.148 24.624 1.00 97.75 163 LEU A O 1
ATOM 1315 N N . GLN A 1 164 ? 5.020 18.868 22.403 1.00 97.81 164 GLN A N 1
ATOM 1316 C CA . GLN A 1 164 ? 3.983 19.883 22.205 1.00 97.81 164 GLN A CA 1
ATOM 1317 C C . GLN A 1 164 ? 2.659 19.483 22.866 1.00 97.81 164 GLN A C 1
ATOM 1319 O O . GLN A 1 164 ? 2.034 20.325 23.505 1.00 97.81 164 GLN A O 1
ATOM 1324 N N . GLU A 1 165 ? 2.263 18.215 22.759 1.00 97.12 165 GLU A N 1
ATOM 1325 C CA . GLU A 1 165 ? 1.070 17.660 23.406 1.00 97.12 165 GLU A CA 1
ATOM 1326 C C . GLU A 1 165 ? 1.186 17.717 24.936 1.00 97.12 165 GLU A C 1
ATOM 1328 O O . GLU A 1 165 ? 0.252 18.162 25.598 1.00 97.12 165 GLU A O 1
ATOM 1333 N N . ILE A 1 166 ? 2.348 17.364 25.501 1.00 97.69 166 ILE A N 1
ATOM 1334 C CA . ILE A 1 166 ? 2.604 17.462 26.948 1.00 97.69 166 ILE A CA 1
ATOM 1335 C C . ILE A 1 166 ? 2.471 18.912 27.426 1.00 97.69 166 ILE A C 1
ATOM 1337 O O . ILE A 1 166 ? 1.791 19.174 28.417 1.00 97.69 166 ILE A O 1
ATOM 1341 N N . LEU A 1 167 ? 3.087 19.863 26.717 1.00 97.38 167 LEU A N 1
ATOM 1342 C CA . LEU A 1 167 ? 3.003 21.282 27.072 1.00 97.38 167 LEU A CA 1
ATOM 1343 C C . LEU A 1 167 ? 1.577 21.825 26.934 1.00 97.38 167 LEU A C 1
ATOM 1345 O O . LEU A 1 167 ? 1.143 22.614 27.767 1.00 97.38 167 LEU A O 1
ATOM 1349 N N . ALA A 1 168 ? 0.842 21.413 25.899 1.00 96.44 168 ALA A N 1
ATOM 1350 C CA . ALA A 1 168 ? -0.559 21.785 25.732 1.00 96.44 168 ALA A CA 1
ATOM 1351 C C . ALA A 1 168 ? -1.417 21.242 26.884 1.00 96.44 168 ALA A C 1
ATOM 1353 O O . ALA A 1 168 ? -2.232 21.974 27.437 1.00 96.44 168 ALA A O 1
ATOM 1354 N N . PHE A 1 169 ? -1.184 19.997 27.300 1.00 96.31 169 PHE A N 1
ATOM 1355 C CA . PHE A 1 169 ? -1.907 19.390 28.411 1.00 96.31 169 PHE A CA 1
ATOM 1356 C C . PHE A 1 169 ? -1.621 20.086 29.745 1.00 96.31 169 PHE A C 1
ATOM 1358 O O . PHE A 1 169 ? -2.546 20.387 30.492 1.00 96.31 169 PHE A O 1
ATOM 1365 N N . GLN A 1 170 ? -0.356 20.412 30.024 1.00 97.00 170 GLN A N 1
ATOM 1366 C CA . GLN A 1 170 ? 0.006 21.174 31.222 1.00 97.00 170 GLN A CA 1
ATOM 1367 C C . GLN A 1 170 ? -0.692 22.538 31.275 1.00 97.00 170 GLN A C 1
ATOM 1369 O O . GLN A 1 170 ? -1.123 22.950 32.349 1.00 97.00 170 GLN A O 1
ATOM 1374 N N . LYS A 1 171 ? -0.849 23.209 30.127 1.00 95.88 171 LYS A N 1
ATOM 1375 C CA . LYS A 1 171 ? -1.603 24.468 30.036 1.00 95.88 171 LYS A CA 1
ATOM 1376 C C . LYS A 1 171 ? -3.078 24.270 30.385 1.00 95.88 171 LYS A C 1
ATOM 1378 O O . LYS A 1 171 ? -3.565 24.950 31.278 1.00 95.88 171 LYS A O 1
ATOM 1383 N N . ILE A 1 172 ? -3.733 23.270 29.792 1.00 95.44 172 ILE A N 1
ATOM 1384 C CA . ILE A 1 172 ? -5.139 22.942 30.095 1.00 95.44 172 ILE A CA 1
ATOM 1385 C C . ILE A 1 172 ? -5.324 22.664 31.591 1.00 95.44 172 ILE A C 1
ATOM 1387 O O . ILE A 1 172 ? -6.263 23.150 32.209 1.00 95.44 172 ILE A O 1
ATOM 1391 N N . LEU A 1 173 ? -4.395 21.925 32.207 1.00 95.19 173 LEU A N 1
ATOM 1392 C CA . LEU A 1 173 ? -4.435 21.665 33.646 1.00 95.19 173 LEU A CA 1
ATOM 1393 C C . LEU A 1 173 ? -4.199 22.912 34.502 1.00 95.19 173 LEU A C 1
ATOM 1395 O O . LEU A 1 173 ? -4.612 22.934 35.661 1.00 95.19 173 LEU A O 1
ATOM 1399 N N . SER A 1 174 ? -3.507 23.925 33.981 1.00 95.38 174 SER A N 1
ATOM 1400 C CA . SER A 1 174 ? -3.314 25.194 34.683 1.00 95.38 174 SER A CA 1
ATOM 1401 C C . SER A 1 174 ? -4.537 26.110 34.600 1.00 95.38 174 SER A C 1
ATOM 1403 O O . SER A 1 174 ? -4.725 26.921 35.510 1.00 95.38 174 SER A O 1
ATOM 1405 N N . ASP A 1 175 ? -5.391 25.928 33.590 1.00 94.88 175 ASP A N 1
ATOM 1406 C CA . ASP A 1 175 ? -6.533 26.798 33.319 1.00 94.88 175 ASP A CA 1
ATOM 1407 C C . ASP A 1 175 ? -7.638 26.654 34.387 1.00 94.88 175 ASP A C 1
ATOM 1409 O O . ASP A 1 175 ? -8.061 25.542 34.720 1.00 94.88 175 ASP A O 1
ATOM 1413 N N . PRO A 1 176 ? -8.152 27.771 34.939 1.00 95.31 176 PRO A N 1
ATOM 1414 C CA . PRO A 1 176 ? -9.144 27.733 36.014 1.00 95.31 176 PRO A CA 1
ATOM 1415 C C . PRO A 1 176 ? -10.507 27.208 35.545 1.00 95.31 176 PRO A C 1
ATOM 1417 O O . PRO A 1 176 ? -11.205 26.552 36.313 1.00 95.31 176 PRO A O 1
ATOM 1420 N N . THR A 1 177 ? -10.869 27.445 34.283 1.00 94.12 177 THR A N 1
ATOM 1421 C CA . THR A 1 177 ? -12.127 26.978 33.678 1.00 94.12 177 THR A CA 1
ATOM 1422 C C . THR A 1 177 ? -12.191 25.454 33.611 1.00 94.12 177 THR A C 1
ATOM 1424 O O . THR A 1 177 ? -13.219 24.865 33.930 1.00 94.12 177 THR A O 1
ATOM 1427 N N . TYR A 1 178 ? -11.072 24.813 33.266 1.00 95.00 178 TYR A N 1
ATOM 1428 C CA . TYR A 1 178 ? -10.952 23.358 33.232 1.00 95.00 178 TYR A CA 1
ATOM 1429 C C . TYR A 1 178 ? -10.923 22.744 34.640 1.00 95.00 178 TYR A C 1
ATOM 1431 O O . TYR A 1 178 ? -11.456 21.656 34.845 1.00 95.00 178 TYR A O 1
ATOM 1439 N N . LYS A 1 179 ? -10.328 23.439 35.622 1.00 94.94 179 LYS A N 1
ATOM 1440 C CA . LYS A 1 179 ? -10.329 23.001 37.031 1.00 94.94 179 LYS A CA 1
ATOM 1441 C C . LYS A 1 179 ? -11.711 23.062 37.677 1.00 94.94 179 LYS A C 1
ATOM 1443 O O . LYS A 1 179 ? -11.993 22.222 38.524 1.00 94.94 179 LYS A O 1
ATOM 1448 N N . ALA A 1 180 ? -12.518 24.060 37.317 1.00 96.12 180 ALA A N 1
ATOM 1449 C CA . ALA A 1 180 ? -13.878 24.203 37.821 1.00 96.12 180 ALA A CA 1
ATOM 1450 C C . ALA A 1 180 ? -14.785 23.104 37.253 1.00 96.12 180 ALA A C 1
ATOM 1452 O O . ALA A 1 180 ? -15.316 22.314 38.024 1.00 96.12 180 ALA A O 1
ATOM 1453 N N . ASP A 1 181 ? -14.878 23.007 35.919 1.00 96.06 181 ASP A N 1
ATOM 1454 C CA . ASP A 1 181 ? -15.757 22.057 35.230 1.00 96.06 181 ASP A CA 1
ATOM 1455 C C . ASP A 1 181 ? -15.068 21.446 33.991 1.00 96.06 181 ASP A C 1
ATOM 1457 O O . ASP A 1 181 ? -15.173 21.978 32.877 1.00 96.06 181 ASP A O 1
ATOM 1461 N N . PRO A 1 182 ? -14.378 20.297 34.130 1.00 95.25 182 PRO A N 1
ATOM 1462 C CA . PRO A 1 182 ? -13.583 19.728 33.042 1.00 95.25 182 PRO A CA 1
ATOM 1463 C C . PRO A 1 182 ? -14.448 19.232 31.877 1.00 95.25 182 PRO A C 1
ATOM 1465 O O . PRO A 1 182 ? -14.083 19.399 30.714 1.00 95.25 182 PRO A O 1
ATOM 1468 N N . SER A 1 183 ? -15.612 18.643 32.167 1.00 95.81 183 SER A N 1
ATOM 1469 C CA . SER A 1 183 ? -16.553 18.178 31.142 1.00 95.81 183 SER A CA 1
ATOM 1470 C C . SER A 1 183 ? -17.121 19.347 30.334 1.00 95.81 183 SER A C 1
ATOM 1472 O O . SER A 1 183 ? -17.126 19.283 29.106 1.00 95.81 183 SER A O 1
ATOM 1474 N N . GLY A 1 184 ? -17.522 20.427 31.011 1.00 96.31 184 GLY A N 1
ATOM 1475 C CA . GLY A 1 184 ? -18.064 21.639 30.392 1.00 96.31 184 GLY A CA 1
ATOM 1476 C C . GLY A 1 184 ? -17.044 22.368 29.517 1.00 96.31 184 GLY A C 1
ATOM 1477 O O . GLY A 1 184 ? -17.345 22.753 28.385 1.00 96.31 184 GLY A O 1
ATOM 1478 N N . ALA A 1 185 ? -15.806 22.502 29.997 1.00 95.25 185 ALA A N 1
ATOM 1479 C CA . ALA A 1 185 ? -14.723 23.109 29.226 1.00 95.25 185 ALA A CA 1
ATOM 1480 C C . ALA A 1 185 ? -14.448 22.344 27.917 1.00 95.25 185 ALA A C 1
ATOM 1482 O O . ALA A 1 185 ? -14.283 22.956 26.859 1.00 95.25 185 ALA A O 1
ATOM 1483 N N . VAL A 1 186 ? -14.464 21.005 27.963 1.00 94.69 186 VAL A N 1
ATOM 1484 C CA . VAL A 1 186 ? -14.292 20.162 26.769 1.00 94.69 186 VAL A CA 1
ATOM 1485 C C . VAL A 1 186 ? -15.477 20.301 25.813 1.00 94.69 186 VAL A C 1
ATOM 1487 O O . VAL A 1 186 ? -15.260 20.446 24.609 1.00 94.69 186 VAL A O 1
ATOM 1490 N N . THR A 1 187 ? -16.718 20.294 26.311 1.00 96.75 187 THR A N 1
ATOM 1491 C CA . THR A 1 187 ? -17.898 20.457 25.445 1.00 96.75 187 THR A CA 1
ATOM 1492 C C . THR A 1 187 ? -17.916 21.813 24.754 1.00 96.75 187 THR A C 1
ATOM 1494 O O . THR A 1 187 ? -18.184 21.866 23.554 1.00 96.75 187 THR A O 1
ATOM 1497 N N . ASN A 1 188 ? -17.569 22.886 25.469 1.00 95.25 188 ASN A N 1
ATOM 1498 C CA . ASN A 1 188 ? -17.509 24.234 24.906 1.00 95.25 188 ASN A CA 1
ATOM 1499 C C . ASN A 1 188 ? -16.433 24.323 23.818 1.00 95.25 188 ASN A C 1
ATOM 1501 O O . ASN A 1 188 ? -16.723 24.767 22.712 1.00 95.25 188 ASN A O 1
ATOM 1505 N N . HIS A 1 189 ? -15.235 23.782 24.071 1.00 93.62 189 HIS A N 1
ATOM 1506 C CA . HIS A 1 189 ? -14.164 23.769 23.073 1.00 93.62 189 HIS A CA 1
ATOM 1507 C C . HIS A 1 189 ? -14.550 23.016 21.789 1.00 93.62 189 HIS A C 1
ATOM 1509 O O . HIS A 1 189 ? -14.231 23.458 20.686 1.00 93.62 189 HIS A O 1
ATOM 1515 N N . ILE A 1 190 ? -15.250 21.882 21.914 1.00 95.94 190 ILE A N 1
ATOM 1516 C CA . ILE A 1 190 ? -15.745 21.131 20.752 1.00 95.94 190 ILE A CA 1
ATOM 1517 C C . ILE A 1 190 ? -16.777 21.961 19.979 1.00 95.94 190 ILE A C 1
ATOM 1519 O O . ILE A 1 190 ? -16.716 22.004 18.752 1.00 95.94 190 ILE A O 1
ATOM 1523 N N . GLN A 1 191 ? -17.704 22.625 20.673 1.00 96.50 191 GLN A N 1
ATOM 1524 C CA . GLN A 1 191 ? -18.709 23.479 20.035 1.00 96.50 191 GLN A CA 1
ATOM 1525 C C . GLN A 1 191 ? -18.076 24.667 19.305 1.00 96.50 191 GLN A C 1
ATOM 1527 O O . GLN A 1 191 ? -18.449 24.931 18.163 1.00 96.50 191 GLN A O 1
ATOM 1532 N N . ASP A 1 192 ? -17.102 25.338 19.918 1.00 95.75 192 ASP A N 1
ATOM 1533 C CA . ASP A 1 192 ? -16.383 26.455 19.300 1.00 95.75 192 ASP A CA 1
ATOM 1534 C C . ASP A 1 192 ? -15.626 25.997 18.051 1.00 95.75 192 ASP A C 1
ATOM 1536 O O . ASP A 1 192 ? -15.732 26.619 16.997 1.00 95.75 192 ASP A O 1
ATOM 1540 N N . LYS A 1 193 ? -14.961 24.839 18.117 1.00 96.44 193 LYS A N 1
ATOM 1541 C CA . LYS A 1 193 ? -14.260 24.271 16.963 1.00 96.44 193 LYS A CA 1
ATOM 1542 C C . LYS A 1 193 ? -15.198 23.891 15.816 1.00 96.44 193 LYS A C 1
ATOM 1544 O O . LYS A 1 193 ? -14.863 24.105 14.657 1.00 96.44 193 LYS A O 1
ATOM 1549 N N . ILE A 1 194 ? -16.375 23.347 16.127 1.00 96.31 194 ILE A N 1
ATOM 1550 C CA . ILE A 1 194 ? -17.402 23.066 15.114 1.00 96.31 194 ILE A CA 1
ATOM 1551 C C . ILE A 1 194 ? -17.882 24.371 14.467 1.00 96.31 194 ILE A C 1
ATOM 1553 O O . ILE A 1 194 ? -18.091 24.393 13.261 1.00 96.31 194 ILE A O 1
ATOM 1557 N N . ARG A 1 195 ? -18.035 25.457 15.238 1.00 95.44 195 ARG A N 1
ATOM 1558 C CA . ARG A 1 195 ? -18.421 26.774 14.705 1.00 95.44 195 ARG A CA 1
ATOM 1559 C C . ARG A 1 195 ? -17.341 27.404 13.822 1.00 95.44 195 ARG A C 1
ATOM 1561 O O . ARG A 1 195 ? -17.703 28.098 12.887 1.00 95.44 195 ARG A O 1
ATOM 1568 N N . GLU A 1 196 ? -16.056 27.180 14.106 1.00 94.56 196 GLU A N 1
ATOM 1569 C CA . GLU A 1 196 ? -14.940 27.672 13.275 1.00 94.56 196 GLU A CA 1
ATOM 1570 C C . GLU A 1 196 ? -14.793 26.923 11.940 1.00 94.56 196 GLU A C 1
ATOM 1572 O O . GLU A 1 196 ? -14.289 27.484 10.969 1.00 94.56 196 GLU A O 1
ATOM 1577 N N . GLU A 1 197 ? -15.172 25.642 11.897 1.00 90.62 197 GLU A N 1
ATOM 1578 C CA . GLU A 1 197 ? -15.080 24.806 10.692 1.00 90.62 197 GLU A CA 1
ATOM 1579 C C . GLU A 1 197 ? -16.310 24.931 9.761 1.00 90.62 197 GLU A C 1
ATOM 1581 O O . GLU A 1 197 ? -16.269 24.395 8.648 1.00 90.62 197 GLU A O 1
ATOM 1586 N N . LEU A 1 198 ? -17.376 25.620 10.199 1.00 75.44 198 LEU A N 1
ATOM 1587 C CA . LEU A 1 198 ? -18.599 25.926 9.435 1.00 75.44 198 LEU A CA 1
ATOM 1588 C C . LEU A 1 198 ? -18.517 27.293 8.742 1.00 75.44 198 LEU A C 1
ATOM 1590 O O . LEU A 1 198 ? -18.961 27.359 7.573 1.00 75.44 198 LEU A O 1
#

pLDDT: mean 77.41, std 16.59, range [38.41, 97.81]